Protein AF-A0A8J7G9F0-F1 (afdb_monomer_lite)

Radius of gyration: 18.41 Å; chains: 1; bounding box: 39×45×57 Å

Organism: NCBI:txid619741

Structure (mmCIF, N/CA/C/O backbone):
data_AF-A0A8J7G9F0-F1
#
_entry.id   AF-A0A8J7G9F0-F1
#
loop_
_atom_site.group_PDB
_atom_site.id
_atom_site.type_symbol
_atom_site.label_atom_id
_atom_site.label_alt_id
_atom_site.label_comp_id
_atom_site.label_asym_id
_atom_site.label_entity_id
_atom_site.label_seq_id
_atom_site.pdbx_PDB_ins_code
_atom_site.Cartn_x
_atom_site.Cartn_y
_atom_site.Cartn_z
_atom_site.occupancy
_atom_site.B_iso_or_equiv
_atom_site.auth_seq_id
_atom_site.auth_comp_id
_atom_site.auth_asym_id
_atom_site.auth_atom_id
_atom_site.pdbx_PDB_model_num
ATOM 1 N N . MET A 1 1 ? 17.778 12.737 -33.433 1.00 37.81 1 MET A N 1
ATOM 2 C CA . MET A 1 1 ? 16.767 11.685 -33.202 1.00 37.81 1 MET A CA 1
ATOM 3 C C . MET A 1 1 ? 16.906 11.262 -31.755 1.00 37.81 1 MET A C 1
ATOM 5 O O . MET A 1 1 ? 17.940 10.714 -31.403 1.00 37.81 1 MET A O 1
ATOM 9 N N . SER A 1 2 ? 15.959 11.668 -30.908 1.00 43.84 2 SER A N 1
ATOM 10 C CA . SER A 1 2 ? 15.978 11.359 -29.475 1.00 43.84 2 SER A CA 1
ATOM 11 C C . SER A 1 2 ? 15.929 9.842 -29.302 1.00 43.84 2 SER A C 1
ATOM 13 O O . SER A 1 2 ? 15.046 9.207 -29.878 1.00 43.84 2 SER A O 1
ATOM 15 N N . HIS A 1 3 ? 16.872 9.263 -28.557 1.00 48.31 3 HIS A N 1
ATOM 16 C CA . HIS A 1 3 ? 16.689 7.926 -28.004 1.00 48.31 3 HIS A CA 1
ATOM 17 C C . HIS A 1 3 ? 15.461 8.008 -27.095 1.00 48.31 3 HIS A C 1
ATOM 19 O O . HIS A 1 3 ? 15.556 8.486 -25.967 1.00 48.31 3 HIS A O 1
ATOM 25 N N . ILE A 1 4 ? 14.293 7.633 -27.616 1.00 58.03 4 ILE A N 1
ATOM 26 C CA . ILE A 1 4 ? 13.093 7.473 -26.802 1.00 58.03 4 ILE A CA 1
ATOM 27 C C . ILE A 1 4 ? 13.473 6.438 -25.743 1.00 58.03 4 ILE A C 1
ATOM 29 O O . ILE A 1 4 ? 13.812 5.306 -26.085 1.00 5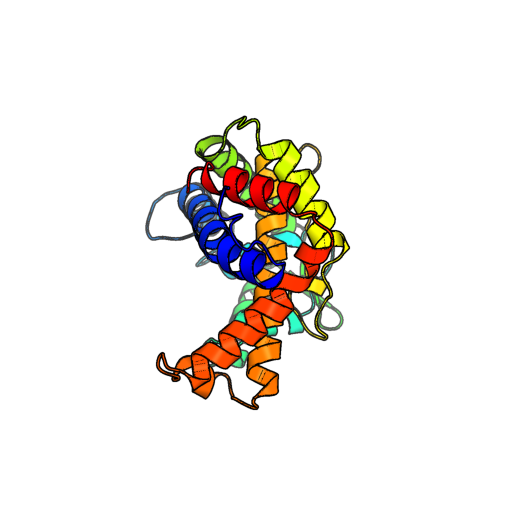8.03 4 ILE A O 1
ATOM 33 N N . LEU A 1 5 ? 13.515 6.869 -24.479 1.00 76.81 5 LEU A N 1
ATOM 34 C CA . LEU A 1 5 ? 13.638 5.983 -23.326 1.00 76.81 5 LEU A CA 1
ATOM 35 C C . LEU A 1 5 ? 12.662 4.822 -23.530 1.00 76.81 5 LEU A C 1
ATOM 37 O O . LEU A 1 5 ? 11.474 5.063 -23.746 1.00 76.81 5 LEU A O 1
ATOM 41 N N . ASP A 1 6 ? 13.156 3.583 -23.491 1.00 85.94 6 ASP A N 1
ATOM 42 C CA . ASP A 1 6 ? 12.271 2.423 -23.472 1.00 85.94 6 ASP A CA 1
ATOM 43 C C . ASP A 1 6 ? 11.393 2.514 -22.216 1.00 85.94 6 ASP A C 1
ATOM 45 O O . ASP A 1 6 ? 11.862 2.350 -21.089 1.00 85.94 6 ASP A O 1
ATOM 49 N N . LEU A 1 7 ? 10.122 2.849 -22.432 1.00 92.25 7 LEU A N 1
ATOM 50 C CA . LEU A 1 7 ? 9.064 2.897 -21.428 1.00 92.25 7 LEU A CA 1
ATOM 51 C C . LEU A 1 7 ? 8.035 1.801 -21.717 1.00 92.25 7 LEU A C 1
ATOM 53 O O . LEU A 1 7 ? 6.821 2.031 -21.675 1.00 92.25 7 LEU A O 1
ATOM 57 N N . SER A 1 8 ? 8.513 0.599 -22.045 1.00 95.94 8 SER A N 1
ATOM 58 C CA . SER A 1 8 ? 7.685 -0.605 -22.018 1.00 95.94 8 SER A CA 1
ATOM 59 C C . SER A 1 8 ? 6.989 -0.760 -20.652 1.00 95.94 8 SER A C 1
ATOM 61 O O . SER A 1 8 ? 7.493 -0.260 -19.640 1.00 95.94 8 SER A O 1
ATOM 63 N N . PRO A 1 9 ? 5.827 -1.437 -20.578 1.00 96.81 9 PRO A N 1
ATOM 64 C CA . PRO A 1 9 ? 5.087 -1.593 -19.322 1.00 96.81 9 PRO A CA 1
ATOM 65 C C . PRO A 1 9 ? 5.934 -2.186 -18.186 1.00 96.81 9 PRO A C 1
ATOM 67 O O . PRO A 1 9 ? 5.957 -1.640 -17.084 1.00 96.81 9 PRO A O 1
ATOM 70 N N . ALA A 1 10 ? 6.712 -3.233 -18.483 1.00 96.19 10 ALA A N 1
ATOM 71 C CA . ALA A 1 10 ? 7.626 -3.860 -17.529 1.00 96.19 10 ALA A CA 1
ATOM 72 C C . ALA A 1 10 ? 8.696 -2.880 -17.024 1.00 96.19 10 ALA A C 1
ATOM 74 O O . ALA A 1 10 ? 8.933 -2.762 -15.819 1.00 96.19 10 ALA A O 1
ATOM 75 N N . ARG A 1 11 ? 9.305 -2.111 -17.938 1.00 95.88 11 ARG A N 1
ATOM 76 C CA . ARG A 1 11 ? 10.311 -1.109 -17.576 1.00 95.88 11 ARG A CA 1
ATOM 77 C C . ARG A 1 11 ? 9.714 0.031 -16.755 1.00 95.88 11 ARG A C 1
ATOM 79 O O . ARG A 1 11 ? 10.346 0.486 -15.806 1.00 95.88 11 ARG A O 1
ATOM 86 N N . CYS A 1 12 ? 8.500 0.469 -17.082 1.00 95.44 12 CYS A N 1
ATOM 87 C CA . CYS A 1 12 ? 7.778 1.476 -16.311 1.00 95.44 12 CYS A CA 1
ATOM 88 C C . CYS A 1 12 ? 7.500 0.979 -14.884 1.00 95.44 12 CYS A C 1
ATOM 90 O O . CYS A 1 12 ? 7.855 1.671 -13.932 1.00 95.44 12 CYS A O 1
ATOM 92 N N . GLY A 1 13 ? 6.992 -0.249 -14.722 1.00 94.38 13 GLY A N 1
ATOM 93 C CA . GLY A 1 13 ? 6.780 -0.866 -13.409 1.00 94.38 13 GLY A CA 1
ATOM 94 C C . GLY A 1 13 ? 8.054 -0.925 -12.558 1.00 94.38 13 GLY A C 1
ATOM 95 O O . GLY A 1 13 ? 8.027 -0.556 -11.382 1.00 94.38 13 GLY A O 1
ATOM 96 N N . ALA A 1 14 ? 9.188 -1.294 -13.164 1.00 95.44 14 ALA A N 1
ATOM 97 C CA . ALA A 1 14 ? 10.490 -1.316 -12.494 1.00 95.44 14 ALA A CA 1
ATOM 98 C C . ALA A 1 14 ? 10.969 0.080 -12.046 1.00 95.44 14 ALA A C 1
ATOM 100 O O . ALA A 1 14 ? 11.560 0.222 -10.977 1.00 95.44 14 ALA A O 1
ATOM 101 N N . LEU A 1 15 ? 10.718 1.122 -12.848 1.00 96.31 15 LEU A N 1
ATOM 102 C CA . LEU A 1 15 ? 11.122 2.501 -12.542 1.00 96.31 15 LEU A CA 1
ATOM 103 C C . LEU A 1 15 ? 10.213 3.176 -11.505 1.00 96.31 15 LEU A C 1
ATOM 105 O O . LEU A 1 15 ? 10.687 3.981 -10.703 1.00 96.31 15 LEU A O 1
ATOM 109 N N . VAL A 1 16 ? 8.917 2.861 -11.514 1.00 96.19 16 VAL A N 1
ATOM 110 C CA . VAL A 1 16 ? 7.927 3.445 -10.598 1.00 96.19 16 VAL A CA 1
ATOM 111 C C . VAL A 1 16 ? 8.140 2.965 -9.164 1.00 96.19 16 VAL A C 1
ATOM 113 O O . VAL A 1 16 ? 8.037 3.767 -8.235 1.00 96.19 16 VAL A O 1
ATOM 116 N N . ASP A 1 17 ? 8.482 1.693 -8.962 1.00 95.12 17 ASP A N 1
ATOM 117 C CA . ASP A 1 17 ? 8.598 1.090 -7.631 1.00 95.12 17 ASP A CA 1
ATOM 118 C C . ASP A 1 17 ? 9.510 1.844 -6.638 1.00 95.12 17 ASP A C 1
ATOM 120 O O . ASP A 1 17 ? 9.026 2.234 -5.569 1.00 95.12 17 ASP A O 1
ATOM 124 N N . PRO A 1 18 ? 10.793 2.139 -6.936 1.00 96.62 18 PRO A N 1
ATOM 125 C CA . PRO A 1 18 ? 11.643 2.880 -6.003 1.00 96.62 18 PRO A CA 1
ATOM 126 C C . PRO A 1 18 ? 11.097 4.286 -5.701 1.00 96.62 18 PRO A C 1
ATOM 128 O O . PRO A 1 18 ? 11.224 4.768 -4.572 1.00 96.62 18 PRO A O 1
ATOM 131 N N . ILE A 1 19 ? 10.433 4.929 -6.669 1.00 97.81 19 ILE A N 1
ATOM 132 C CA . ILE A 1 19 ? 9.829 6.254 -6.483 1.00 97.81 19 ILE A CA 1
ATOM 133 C C . ILE A 1 19 ? 8.622 6.158 -5.545 1.00 97.81 19 ILE A C 1
ATOM 135 O O . ILE A 1 19 ? 8.534 6.928 -4.587 1.00 97.81 19 ILE A O 1
ATOM 139 N N . MET A 1 20 ? 7.729 5.185 -5.752 1.00 96.81 20 MET A N 1
ATOM 140 C CA . MET A 1 20 ? 6.607 4.941 -4.840 1.00 96.81 20 MET A CA 1
ATOM 141 C C . MET A 1 20 ? 7.088 4.573 -3.435 1.00 96.81 20 MET A C 1
ATOM 143 O O . MET A 1 20 ? 6.502 5.016 -2.447 1.00 96.81 20 MET A O 1
ATOM 147 N N . ASN A 1 21 ? 8.153 3.771 -3.327 1.00 96.12 21 ASN A N 1
ATOM 148 C CA . ASN A 1 21 ? 8.756 3.390 -2.052 1.00 96.12 21 ASN A CA 1
ATOM 149 C C . ASN A 1 21 ? 9.268 4.593 -1.272 1.00 96.12 21 ASN A C 1
ATOM 151 O O . ASN A 1 21 ? 8.940 4.730 -0.089 1.00 96.12 21 ASN A O 1
ATOM 155 N N . ARG A 1 22 ? 9.992 5.493 -1.938 1.00 97.69 22 ARG A N 1
ATOM 156 C CA . ARG A 1 22 ? 10.425 6.764 -1.357 1.00 97.69 22 ARG A CA 1
ATOM 157 C C . ARG A 1 22 ? 9.231 7.592 -0.877 1.00 97.69 22 ARG A C 1
ATOM 159 O O . ARG A 1 22 ? 9.164 7.917 0.304 1.00 97.69 22 ARG A O 1
ATOM 166 N N . LEU A 1 23 ? 8.267 7.868 -1.758 1.00 98.25 23 LEU A N 1
ATOM 167 C CA . LEU A 1 23 ? 7.112 8.724 -1.454 1.00 98.25 23 LEU A CA 1
ATOM 168 C C . LEU A 1 23 ? 6.268 8.186 -0.295 1.00 98.25 23 LEU A C 1
ATOM 170 O O . LEU A 1 23 ? 5.946 8.918 0.638 1.00 98.25 23 LEU A O 1
ATOM 174 N N . HIS A 1 24 ? 5.944 6.893 -0.320 1.00 96.25 24 HIS A N 1
ATOM 175 C CA . HIS A 1 24 ? 5.151 6.261 0.729 1.00 96.25 24 HIS A CA 1
ATOM 176 C C . HIS A 1 24 ? 5.887 6.289 2.077 1.00 96.25 24 HIS A C 1
ATOM 178 O O . HIS A 1 24 ? 5.300 6.645 3.098 1.00 96.25 24 HIS A O 1
ATOM 184 N N . THR A 1 25 ? 7.187 5.976 2.083 1.00 95.62 25 THR A N 1
ATOM 185 C CA . THR A 1 25 ? 8.024 6.029 3.294 1.00 95.62 25 THR A CA 1
ATOM 186 C C . THR A 1 25 ? 8.094 7.441 3.870 1.00 95.62 25 THR A C 1
ATOM 188 O O . THR A 1 25 ? 8.025 7.611 5.086 1.00 95.62 25 THR A O 1
ATOM 191 N N . ALA A 1 26 ? 8.205 8.456 3.016 1.00 96.12 26 ALA A N 1
ATOM 192 C CA . ALA A 1 26 ? 8.258 9.845 3.443 1.00 96.12 26 ALA A CA 1
ATOM 193 C C . ALA A 1 26 ? 6.982 10.299 4.141 1.00 96.12 26 ALA A C 1
ATOM 195 O O . ALA A 1 26 ? 7.064 10.888 5.212 1.00 96.12 26 ALA A O 1
ATOM 196 N N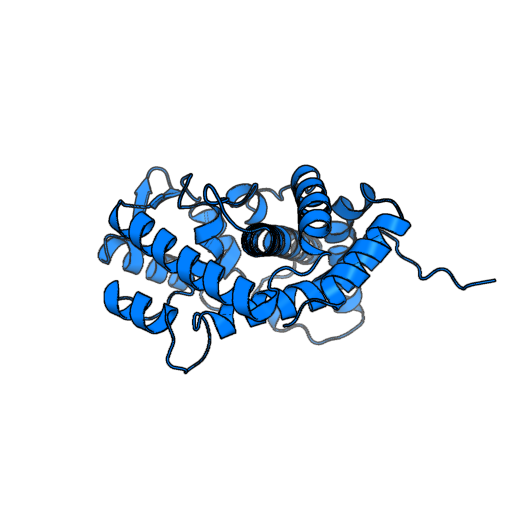 . VAL A 1 27 ? 5.815 9.969 3.580 1.00 96.56 27 VAL A N 1
ATOM 197 C CA . VAL A 1 27 ? 4.520 10.292 4.193 1.00 96.56 27 VAL A CA 1
ATOM 198 C C . VAL A 1 27 ? 4.369 9.595 5.546 1.00 96.56 27 VAL A C 1
ATOM 200 O O . VAL A 1 27 ? 3.951 10.227 6.513 1.00 96.56 27 VAL A O 1
ATOM 203 N N . HIS A 1 28 ? 4.761 8.320 5.659 1.00 94.62 28 HIS A N 1
ATOM 204 C CA . HIS A 1 28 ? 4.749 7.616 6.949 1.00 94.62 28 HIS A CA 1
ATOM 205 C C . HIS A 1 28 ? 5.682 8.250 7.977 1.00 94.62 28 HIS A C 1
ATOM 207 O O . HIS A 1 28 ? 5.315 8.362 9.146 1.00 94.62 28 HIS A O 1
ATOM 213 N N . ARG A 1 29 ? 6.876 8.673 7.556 1.00 93.06 29 ARG A N 1
ATOM 214 C CA . ARG A 1 29 ? 7.839 9.343 8.436 1.00 93.06 29 ARG A CA 1
ATOM 215 C C . ARG A 1 29 ? 7.326 10.709 8.884 1.00 93.06 29 ARG A C 1
ATOM 217 O O . ARG A 1 29 ? 7.388 11.003 10.071 1.00 93.06 29 ARG A O 1
ATOM 224 N N . GLU A 1 30 ? 6.792 11.503 7.961 1.00 93.81 30 GLU A N 1
ATOM 225 C CA . GLU A 1 30 ? 6.226 12.828 8.235 1.00 93.81 30 GLU A CA 1
ATOM 226 C C . GLU A 1 30 ? 5.024 12.743 9.186 1.00 93.81 30 GLU A C 1
ATOM 228 O O . GLU A 1 30 ? 4.917 13.517 10.131 1.00 93.81 30 GLU A O 1
ATOM 233 N N . ALA A 1 31 ? 4.160 11.738 9.018 1.00 92.62 31 ALA A N 1
ATOM 234 C CA . ALA A 1 31 ? 3.061 11.481 9.949 1.00 92.62 31 ALA A CA 1
ATOM 235 C C . ALA A 1 31 ? 3.536 11.004 11.342 1.00 92.62 31 ALA A C 1
ATOM 237 O O . ALA A 1 31 ? 2.743 10.951 12.286 1.00 92.62 31 ALA A O 1
ATOM 238 N N . GLY A 1 32 ? 4.813 10.626 11.485 1.00 89.06 32 GLY A N 1
ATOM 239 C CA . GLY A 1 32 ? 5.372 10.000 12.685 1.00 89.06 32 GLY A CA 1
ATOM 240 C C . GLY A 1 32 ? 4.944 8.541 12.874 1.00 89.06 32 GLY A C 1
ATOM 241 O O . GLY A 1 32 ? 5.027 8.023 13.984 1.00 89.06 32 GLY A O 1
ATOM 242 N N . ALA A 1 33 ? 4.438 7.889 11.822 1.00 85.19 33 ALA A N 1
ATOM 243 C CA . ALA A 1 33 ? 3.941 6.512 11.866 1.00 85.19 33 ALA A CA 1
ATOM 244 C C . ALA A 1 33 ? 5.073 5.469 11.840 1.00 85.19 33 ALA A C 1
ATOM 246 O O . ALA A 1 33 ? 4.870 4.326 12.244 1.00 85.19 33 ALA A O 1
ATOM 247 N N . ILE A 1 34 ? 6.268 5.867 11.388 1.00 82.44 34 ILE A N 1
ATOM 248 C CA . ILE A 1 34 ? 7.498 5.065 11.430 1.00 82.44 34 ILE A CA 1
ATOM 249 C C . ILE A 1 34 ? 8.670 5.899 11.973 1.00 82.44 34 ILE A C 1
ATOM 251 O O . ILE A 1 34 ? 8.756 7.100 11.717 1.00 82.44 34 ILE A O 1
ATOM 255 N N . GLY A 1 35 ? 9.602 5.250 12.680 1.00 73.62 35 GLY A N 1
ATOM 256 C CA . GLY A 1 35 ? 10.777 5.883 13.298 1.00 73.62 35 GLY A CA 1
ATOM 257 C C . GLY A 1 35 ? 10.666 6.061 14.820 1.00 73.62 35 GLY A C 1
ATOM 258 O O . GLY A 1 35 ? 9.699 5.634 15.441 1.00 73.62 35 GLY A O 1
ATOM 259 N N . THR A 1 36 ? 11.688 6.668 15.435 1.00 62.22 36 THR A N 1
ATOM 260 C CA . THR A 1 36 ? 11.830 6.809 16.904 1.00 62.22 36 THR A CA 1
ATOM 261 C C . THR A 1 36 ? 11.420 8.187 17.437 1.00 62.22 36 THR A C 1
ATOM 263 O O . THR A 1 36 ? 11.749 8.533 18.570 1.00 62.22 36 THR A O 1
ATOM 266 N N . GLY A 1 37 ? 10.785 9.012 16.605 1.00 60.22 37 GLY A N 1
ATOM 267 C CA . GLY A 1 37 ? 10.485 10.407 16.922 1.00 60.22 37 GLY A CA 1
ATOM 268 C C . GLY A 1 37 ? 9.251 10.606 17.803 1.00 60.22 37 GLY A C 1
ATOM 269 O O . GLY A 1 37 ? 8.556 9.665 18.181 1.00 60.22 37 GLY A O 1
ATOM 270 N N . SER A 1 38 ? 8.967 11.871 18.097 1.00 63.47 38 SER A N 1
ATOM 271 C CA . SER A 1 38 ? 7.668 12.366 18.552 1.00 63.47 38 SER A CA 1
ATOM 272 C C . SER A 1 38 ? 6.847 12.817 17.335 1.00 63.47 38 SER A C 1
ATOM 274 O O . SER A 1 38 ? 7.398 13.353 16.378 1.00 63.47 38 SER A O 1
ATOM 276 N N . GLY A 1 39 ? 5.532 12.591 17.342 1.00 71.25 39 GLY A N 1
ATOM 277 C CA . GLY A 1 39 ? 4.659 13.001 16.239 1.00 71.25 39 GLY A CA 1
ATOM 278 C C . GLY A 1 39 ? 3.190 12.625 16.456 1.00 71.25 39 GLY A C 1
ATOM 279 O O . GLY A 1 39 ? 2.888 11.889 17.402 1.00 71.25 39 GLY A O 1
ATOM 280 N N . PRO A 1 40 ? 2.272 13.104 15.595 1.00 79.06 40 PRO A N 1
ATOM 281 C CA . PRO A 1 40 ? 0.834 12.859 15.722 1.00 79.06 40 PRO A CA 1
ATOM 282 C C . PRO A 1 40 ? 0.475 11.370 15.815 1.00 79.06 40 PRO A C 1
ATOM 284 O O . PRO A 1 40 ? -0.296 10.976 16.686 1.00 79.06 40 PRO A O 1
ATOM 287 N N . ALA A 1 41 ? 1.113 10.515 15.013 1.00 82.44 41 ALA A N 1
ATOM 288 C CA . ALA A 1 41 ? 0.873 9.074 15.059 1.00 82.44 41 ALA A CA 1
ATOM 289 C C . ALA A 1 41 ? 1.420 8.394 16.340 1.00 82.44 41 ALA A C 1
ATOM 291 O O . ALA A 1 41 ? 0.881 7.386 16.796 1.00 82.44 41 ALA A O 1
ATOM 292 N N . VAL A 1 42 ? 2.440 8.964 16.994 1.00 82.94 42 VAL A N 1
ATOM 293 C CA . VAL A 1 42 ? 2.920 8.480 18.303 1.00 82.94 42 VAL A CA 1
ATOM 294 C C . VAL A 1 42 ? 1.945 8.851 19.421 1.00 82.94 42 VAL A C 1
ATOM 296 O O . VAL A 1 42 ? 1.690 8.044 20.314 1.00 82.94 42 VAL A O 1
ATOM 299 N N . ALA A 1 43 ? 1.361 10.050 19.369 1.00 86.06 43 ALA A N 1
ATOM 300 C CA . ALA A 1 43 ? 0.277 10.414 20.278 1.00 86.06 43 ALA A CA 1
ATOM 301 C C . ALA A 1 43 ? -0.943 9.503 20.062 1.00 86.06 43 ALA A C 1
ATOM 303 O O . ALA A 1 43 ? -1.527 9.020 21.032 1.00 86.06 43 ALA A O 1
ATOM 304 N N . LEU A 1 44 ? -1.251 9.191 18.800 1.00 89.88 44 LEU A N 1
ATOM 305 C CA . LEU A 1 44 ? -2.343 8.302 18.422 1.00 89.88 44 LEU A CA 1
ATOM 306 C C . LEU A 1 44 ? -2.176 6.889 18.994 1.00 89.88 44 LEU A C 1
ATOM 308 O O . LEU A 1 44 ? -3.081 6.395 19.664 1.00 89.88 44 LEU A O 1
ATOM 312 N N . ARG A 1 45 ? -1.017 6.237 18.803 1.00 88.38 45 ARG A N 1
ATOM 313 C CA . ARG A 1 45 ? -0.810 4.884 19.359 1.00 88.38 45 ARG A CA 1
ATOM 314 C C . ARG A 1 45 ? -0.965 4.868 20.882 1.00 88.38 45 ARG A C 1
ATOM 316 O O . ARG A 1 45 ? -1.572 3.949 21.419 1.00 88.38 45 ARG A O 1
ATOM 323 N N . ASN A 1 46 ? -0.496 5.913 21.571 1.00 88.81 46 ASN A N 1
ATOM 324 C CA . ASN A 1 46 ? -0.625 6.027 23.023 1.00 88.81 46 ASN A CA 1
ATOM 325 C C . ASN A 1 46 ? -2.092 6.205 23.435 1.00 88.81 46 ASN A C 1
ATOM 327 O O . ASN A 1 46 ? -2.541 5.558 24.378 1.00 88.81 46 ASN A O 1
ATOM 331 N N . HIS A 1 47 ? -2.848 7.036 22.709 1.00 90.25 47 HIS A N 1
ATOM 332 C CA . HIS A 1 47 ? -4.279 7.239 22.939 1.00 90.25 47 HIS A CA 1
ATOM 333 C C . HIS A 1 47 ? -5.077 5.932 22.798 1.00 90.25 47 HIS A C 1
ATOM 335 O O . HIS A 1 47 ? -5.971 5.649 23.600 1.00 90.25 47 HIS A O 1
ATOM 341 N N . PHE A 1 48 ? -4.709 5.092 21.826 1.00 90.81 48 PHE A N 1
ATOM 342 C CA . PHE A 1 48 ? -5.372 3.811 21.588 1.00 90.81 48 PHE A CA 1
ATOM 343 C C . PHE A 1 48 ? -4.784 2.624 22.368 1.00 90.81 48 PHE A C 1
ATOM 345 O O . PHE A 1 48 ? -5.404 1.560 22.368 1.00 90.81 48 PHE A O 1
ATOM 352 N N . GLY A 1 49 ? -3.679 2.813 23.099 1.00 88.88 49 GLY A N 1
ATOM 353 C CA . GLY A 1 49 ? -3.034 1.778 23.916 1.00 88.88 49 GLY A CA 1
ATOM 354 C C . GLY A 1 49 ? -2.244 0.747 23.104 1.00 88.88 49 GLY A C 1
ATOM 355 O O . GLY A 1 49 ? -2.211 -0.426 23.471 1.00 88.88 49 GLY A O 1
ATOM 356 N N . LEU A 1 50 ? -1.641 1.167 21.990 1.00 87.62 50 LEU A N 1
ATOM 357 C CA . LEU A 1 50 ? -0.937 0.304 21.040 1.00 87.62 50 LEU A CA 1
ATOM 358 C C . LEU A 1 50 ? 0.588 0.478 21.113 1.00 87.62 50 LEU A C 1
ATOM 360 O O . LEU A 1 50 ? 1.062 1.608 21.264 1.00 87.62 50 LEU A O 1
ATOM 364 N N . PRO A 1 51 ? 1.375 -0.608 20.964 1.00 84.19 51 PRO A N 1
ATOM 365 C CA . PRO A 1 51 ? 2.837 -0.519 20.929 1.00 84.19 51 PRO A CA 1
ATOM 366 C C . PRO A 1 51 ? 3.335 0.198 19.664 1.00 84.19 51 PRO A C 1
ATOM 368 O O . PRO A 1 51 ? 4.288 0.982 19.712 1.00 84.19 51 PRO A O 1
ATOM 371 N N . ASP A 1 52 ? 2.654 -0.012 18.541 1.00 87.25 52 ASP A N 1
ATOM 372 C CA . ASP A 1 52 ? 2.900 0.626 17.255 1.00 87.25 52 ASP A CA 1
ATOM 373 C C . ASP A 1 52 ? 1.622 0.632 16.396 1.00 87.25 52 ASP A C 1
ATOM 375 O O . ASP A 1 52 ? 0.571 0.139 16.805 1.00 87.25 52 ASP A O 1
ATOM 379 N N . LEU A 1 53 ? 1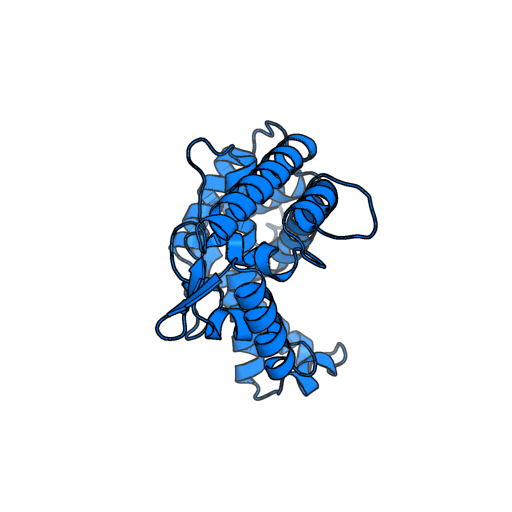.708 1.257 15.219 1.00 89.12 53 LEU A N 1
ATOM 380 C CA . LEU A 1 53 ? 0.617 1.346 14.241 1.00 89.12 53 LEU A CA 1
ATOM 381 C C . LEU A 1 53 ? 0.879 0.501 12.988 1.00 89.12 53 LEU A C 1
ATOM 383 O O . LEU A 1 53 ? 0.103 0.584 12.037 1.00 89.12 53 LEU A O 1
ATOM 387 N N . GLY A 1 54 ? 1.957 -0.291 12.978 1.00 89.12 54 GLY A N 1
ATOM 388 C CA . GLY A 1 54 ? 2.432 -1.095 11.853 1.00 89.12 54 GLY A CA 1
ATOM 389 C C . GLY A 1 54 ? 1.320 -1.939 11.244 1.00 89.12 54 GLY A C 1
ATOM 390 O O . GLY A 1 54 ? 1.093 -1.890 10.034 1.00 89.12 54 GLY A O 1
ATOM 391 N N . PHE A 1 55 ? 0.551 -2.604 12.107 1.00 90.00 55 PHE A N 1
ATOM 392 C CA . PHE A 1 55 ? -0.599 -3.423 11.728 1.00 90.00 55 PHE A CA 1
ATOM 393 C C . PHE A 1 55 ? -1.648 -2.662 10.895 1.00 90.00 55 PHE A C 1
ATOM 395 O O . PHE A 1 55 ? -2.265 -3.223 9.994 1.00 90.00 55 PHE A O 1
ATOM 402 N N . TYR A 1 56 ? -1.831 -1.362 11.137 1.00 94.50 56 TYR A N 1
ATOM 403 C CA . TYR A 1 56 ? -2.876 -0.557 10.499 1.00 94.50 56 TYR A CA 1
ATOM 404 C C . TYR A 1 56 ? -2.395 0.279 9.308 1.00 94.50 56 TYR A C 1
ATOM 406 O O . TYR A 1 56 ? -3.235 0.792 8.565 1.00 94.50 56 TYR A O 1
ATOM 414 N N . LEU A 1 57 ? -1.080 0.392 9.070 1.00 93.00 57 LEU A N 1
ATOM 415 C CA . LEU A 1 57 ? -0.525 1.235 7.996 1.00 93.00 57 LEU A CA 1
ATOM 416 C C . LEU A 1 57 ? -1.079 0.871 6.614 1.00 93.00 57 LEU A C 1
ATOM 418 O O . LEU A 1 57 ? -1.324 1.757 5.791 1.00 93.00 57 LEU A O 1
ATOM 422 N N . THR A 1 58 ? -1.288 -0.426 6.383 1.00 95.31 58 THR A N 1
ATOM 423 C CA . THR A 1 58 ? -1.833 -0.970 5.135 1.00 95.31 58 THR A CA 1
ATOM 424 C C . THR A 1 58 ? -3.322 -1.299 5.262 1.00 95.31 58 THR A C 1
ATOM 426 O O . THR A 1 58 ? -4.092 -0.990 4.356 1.00 95.31 58 THR A O 1
ATOM 429 N N . LEU A 1 59 ? -3.772 -1.835 6.403 1.00 96.44 59 LEU A N 1
ATOM 430 C CA . LEU A 1 59 ? -5.174 -2.236 6.591 1.00 96.44 59 LEU A CA 1
ATOM 431 C C . LEU A 1 59 ? -6.165 -1.065 6.586 1.00 96.44 59 LEU A C 1
ATOM 433 O O . LEU A 1 59 ? -7.332 -1.249 6.233 1.00 96.44 59 LEU A O 1
ATOM 437 N N . ARG A 1 60 ? -5.701 0.157 6.884 1.00 96.75 60 ARG A N 1
ATOM 438 C CA . ARG A 1 60 ? -6.493 1.391 6.738 1.00 96.75 60 ARG A CA 1
ATOM 439 C C . ARG A 1 60 ? -7.070 1.593 5.331 1.00 96.75 60 ARG A C 1
ATOM 441 O O . ARG A 1 60 ? -8.012 2.360 5.175 1.00 96.75 60 ARG A O 1
ATOM 448 N N . LEU A 1 61 ? -6.511 0.931 4.316 1.00 97.50 61 LEU A N 1
ATOM 449 C CA . LEU A 1 61 ? -6.992 1.006 2.938 1.00 97.50 61 LEU A CA 1
ATOM 450 C C . LEU A 1 61 ? -8.309 0.245 2.722 1.00 97.50 61 LEU A C 1
ATOM 452 O O . LEU A 1 61 ? -8.942 0.447 1.697 1.00 97.50 61 LEU A O 1
ATOM 456 N N . ALA A 1 62 ? -8.754 -0.610 3.647 1.00 97.56 62 ALA A N 1
ATOM 457 C CA . ALA A 1 62 ? -9.998 -1.369 3.475 1.00 97.56 62 ALA A CA 1
ATOM 458 C C . ALA A 1 62 ? -10.862 -1.445 4.734 1.00 97.56 62 ALA A C 1
ATOM 460 O O . ALA A 1 62 ? -12.074 -1.261 4.627 1.00 97.56 62 ALA A O 1
ATOM 461 N N . LEU A 1 63 ? -10.256 -1.623 5.915 1.00 97.19 63 LEU A N 1
ATOM 462 C CA . LEU A 1 63 ? -10.978 -1.781 7.185 1.00 97.19 63 LEU A CA 1
ATOM 463 C C . LEU A 1 63 ? -12.052 -0.714 7.481 1.00 97.19 63 LEU A C 1
ATOM 465 O O . LEU A 1 63 ? -13.059 -1.071 8.099 1.00 97.19 63 LEU A O 1
ATOM 469 N N . PRO A 1 64 ? -11.918 0.565 7.058 1.00 97.06 64 PRO A N 1
ATOM 470 C CA . PRO A 1 64 ? -12.982 1.545 7.266 1.00 97.06 64 PRO A CA 1
ATOM 471 C C . PRO A 1 64 ? -14.307 1.173 6.586 1.00 97.06 64 PRO A C 1
ATOM 473 O O . PRO A 1 64 ? -15.371 1.453 7.140 1.00 97.06 64 PRO A O 1
ATOM 476 N N . ILE A 1 65 ? -14.246 0.521 5.419 1.00 96.38 65 ILE A N 1
ATOM 477 C CA . ILE A 1 65 ? -15.398 0.287 4.534 1.00 96.38 65 ILE A CA 1
ATOM 478 C C . ILE A 1 65 ? -15.767 -1.186 4.355 1.00 96.38 65 ILE A C 1
ATOM 480 O O . ILE A 1 65 ? -16.885 -1.471 3.933 1.00 96.38 65 ILE A O 1
ATOM 484 N N . ARG A 1 66 ? -14.870 -2.126 4.669 1.00 97.06 66 ARG A N 1
ATOM 485 C CA . ARG A 1 66 ? -15.128 -3.565 4.524 1.00 97.06 66 ARG A CA 1
ATOM 486 C C . ARG A 1 66 ? -14.252 -4.417 5.445 1.00 97.06 66 ARG A C 1
ATOM 488 O O . ARG A 1 66 ? -13.174 -3.965 5.837 1.00 97.06 66 ARG A O 1
ATOM 495 N N . PRO A 1 67 ? -14.688 -5.646 5.765 1.00 97.69 67 PRO A N 1
ATOM 496 C CA . PRO A 1 67 ? -13.828 -6.641 6.391 1.00 97.69 67 PRO A CA 1
ATOM 497 C C . PRO A 1 67 ? -12.597 -6.963 5.533 1.00 97.69 67 PRO A C 1
ATOM 499 O O . PRO A 1 67 ? -12.639 -6.839 4.307 1.00 97.69 67 PRO A O 1
ATOM 502 N N . VAL A 1 68 ? -11.505 -7.376 6.179 1.00 97.19 68 VAL A N 1
ATOM 503 C CA . VAL A 1 68 ? -10.267 -7.803 5.507 1.00 97.19 68 VAL A CA 1
ATOM 504 C C . VAL A 1 68 ? -9.953 -9.251 5.881 1.00 97.19 68 VAL A C 1
ATOM 506 O O . VAL A 1 68 ? -9.783 -9.514 7.069 1.00 97.19 68 VAL A O 1
ATOM 509 N N . PRO A 1 69 ? -9.797 -10.177 4.922 1.00 95.75 69 PRO A N 1
ATOM 510 C CA . PRO A 1 69 ? -9.463 -11.564 5.229 1.00 95.75 69 PRO A CA 1
ATOM 511 C C . PRO A 1 69 ? -8.171 -11.706 6.031 1.00 95.75 69 PRO A C 1
ATOM 513 O O . PRO A 1 69 ? -7.158 -11.080 5.709 1.00 95.75 69 PRO A O 1
ATOM 516 N N . VAL A 1 70 ? -8.161 -12.593 7.031 1.00 95.25 70 VAL A N 1
ATOM 517 C CA . VAL A 1 70 ? -6.939 -12.929 7.789 1.00 95.25 70 VAL A CA 1
ATOM 518 C C . VAL A 1 70 ? -5.833 -13.431 6.852 1.00 95.25 70 VAL A C 1
ATOM 520 O O . VAL A 1 70 ? -4.657 -13.138 7.062 1.00 95.25 70 VAL A O 1
ATOM 523 N N . THR A 1 71 ? -6.196 -14.110 5.762 1.00 93.62 71 THR A N 1
ATOM 524 C CA . THR A 1 71 ? -5.259 -14.559 4.720 1.00 93.62 71 THR A CA 1
ATOM 525 C C . THR A 1 71 ? -4.550 -13.402 4.012 1.00 93.62 71 THR A C 1
ATOM 527 O O . THR A 1 71 ? -3.373 -13.530 3.682 1.00 93.62 71 THR A O 1
ATOM 530 N N . ALA A 1 72 ? -5.198 -12.244 3.848 1.00 93.88 72 ALA A N 1
ATOM 531 C CA . ALA A 1 72 ? -4.556 -11.050 3.298 1.00 93.88 72 ALA A CA 1
ATOM 532 C C . ALA A 1 72 ? -3.518 -10.463 4.273 1.00 93.88 72 ALA A C 1
ATOM 534 O O . ALA A 1 72 ? -2.486 -9.940 3.855 1.00 93.88 72 ALA A O 1
ATOM 535 N N . VAL A 1 73 ? -3.747 -10.592 5.582 1.00 93.62 73 VAL A N 1
ATOM 536 C CA . VAL A 1 73 ? -2.765 -10.203 6.605 1.00 93.62 73 VAL A CA 1
ATOM 537 C C . VAL A 1 73 ? -1.597 -11.183 6.630 1.00 93.62 73 VAL A C 1
ATOM 539 O O . VAL A 1 73 ? -0.448 -10.754 6.638 1.00 93.62 73 VAL A O 1
ATOM 542 N N . ALA A 1 74 ? -1.863 -12.490 6.556 1.00 93.62 74 ALA A N 1
ATOM 543 C CA . ALA A 1 74 ? -0.818 -13.507 6.421 1.00 93.62 74 ALA A CA 1
ATOM 544 C C . ALA A 1 74 ? 0.083 -13.215 5.209 1.00 93.62 74 ALA A C 1
ATOM 546 O O . ALA A 1 74 ? 1.310 -13.227 5.304 1.00 93.62 74 ALA A O 1
ATOM 547 N N . ALA A 1 75 ? -0.534 -12.846 4.085 1.00 92.88 75 ALA A N 1
ATOM 548 C CA . ALA A 1 75 ? 0.153 -12.430 2.877 1.00 92.88 75 ALA A CA 1
ATOM 549 C C . ALA A 1 75 ? 1.038 -11.183 3.099 1.00 92.88 75 ALA A C 1
ATOM 551 O O . ALA A 1 75 ? 2.169 -11.160 2.623 1.00 92.88 75 ALA A O 1
ATOM 552 N N . LEU A 1 76 ? 0.620 -10.182 3.882 1.00 92.00 76 LEU A N 1
ATOM 553 C CA . LEU A 1 76 ? 1.488 -9.046 4.248 1.00 92.00 76 LEU A CA 1
ATOM 554 C C . LEU A 1 76 ? 2.723 -9.464 5.063 1.00 92.00 76 LEU A C 1
ATOM 556 O O . LEU A 1 76 ? 3.786 -8.856 4.925 1.00 92.00 76 LEU A O 1
ATOM 560 N N . LEU A 1 77 ? 2.595 -10.500 5.892 1.00 91.31 77 LEU A N 1
ATOM 561 C CA . LEU A 1 77 ? 3.633 -10.954 6.821 1.00 91.31 77 LEU A CA 1
ATOM 562 C C . LEU A 1 77 ? 4.538 -12.062 6.247 1.00 91.31 77 LEU A C 1
ATOM 564 O O . LEU A 1 77 ? 5.489 -12.474 6.906 1.00 91.31 77 LEU A O 1
ATOM 568 N N . ARG A 1 78 ? 4.285 -12.518 5.014 1.00 90.00 78 ARG A N 1
ATOM 569 C CA . ARG A 1 78 ? 4.855 -13.735 4.395 1.00 90.00 78 ARG A CA 1
ATOM 570 C C . ARG A 1 78 ? 6.383 -13.878 4.395 1.00 90.00 78 ARG A C 1
ATOM 572 O O . ARG A 1 78 ? 6.880 -14.989 4.257 1.00 90.00 78 ARG A O 1
ATOM 579 N N . TYR A 1 79 ? 7.130 -12.779 4.504 1.00 86.12 79 TYR A N 1
ATOM 580 C CA . TYR A 1 79 ? 8.602 -12.793 4.481 1.00 86.12 79 TYR A CA 1
ATOM 581 C C . TYR A 1 79 ? 9.244 -12.609 5.858 1.00 86.12 79 TYR A C 1
ATOM 583 O O . TYR A 1 79 ? 10.470 -12.600 5.965 1.00 86.12 79 TYR A O 1
ATOM 591 N N . PHE A 1 80 ? 8.445 -12.463 6.914 1.00 86.44 80 PHE A N 1
ATOM 592 C CA . PHE A 1 80 ? 8.971 -12.409 8.268 1.00 86.44 80 PHE A CA 1
ATOM 593 C C . PHE A 1 80 ? 9.235 -13.821 8.805 1.00 86.44 80 PHE A C 1
ATOM 595 O O . PHE A 1 80 ? 8.437 -14.733 8.558 1.00 86.44 80 PHE A O 1
ATOM 602 N N . PRO A 1 81 ? 10.317 -14.012 9.582 1.00 82.94 81 PRO A N 1
ATOM 603 C CA . PRO A 1 81 ? 10.477 -15.211 10.393 1.00 82.94 81 PRO A CA 1
ATOM 604 C C . PRO A 1 81 ? 9.248 -15.417 11.287 1.00 82.94 81 PRO A C 1
ATOM 606 O O . PRO A 1 81 ? 8.702 -14.449 11.819 1.00 82.94 81 PRO A O 1
ATOM 609 N N . ASP A 1 82 ? 8.811 -16.667 11.440 1.00 86.25 82 ASP A N 1
ATOM 610 C CA . ASP A 1 82 ? 7.659 -17.046 12.269 1.00 86.25 82 ASP A CA 1
ATOM 611 C C . ASP A 1 82 ? 6.356 -16.296 11.922 1.00 86.25 82 ASP A C 1
ATOM 613 O O . ASP A 1 82 ? 5.573 -15.948 12.811 1.00 86.25 82 ASP A O 1
ATOM 617 N N . CYS A 1 83 ? 6.118 -16.031 10.629 1.00 88.50 83 CYS A N 1
ATOM 618 C CA . CYS A 1 83 ? 4.978 -15.237 10.157 1.00 88.50 83 CYS A CA 1
ATOM 619 C C . CYS A 1 83 ? 3.615 -15.706 10.698 1.00 88.50 83 CYS A C 1
ATOM 621 O O . CYS A 1 83 ? 2.815 -14.854 11.077 1.00 88.50 83 CYS A O 1
ATOM 623 N N . ASP A 1 84 ? 3.378 -17.013 10.842 1.00 89.81 84 ASP A N 1
ATOM 624 C CA . ASP A 1 84 ? 2.141 -17.550 11.429 1.00 89.81 84 ASP A CA 1
ATOM 625 C C . ASP A 1 84 ? 1.989 -17.160 12.908 1.00 89.81 84 ASP A C 1
ATOM 627 O O . ASP A 1 84 ? 0.952 -16.649 13.335 1.00 89.81 84 ASP A O 1
ATOM 631 N N . ALA A 1 85 ? 3.044 -17.333 13.710 1.00 91.75 85 ALA A N 1
ATOM 632 C CA . ALA A 1 85 ? 3.027 -16.950 15.121 1.00 91.75 85 ALA A CA 1
ATOM 633 C C . ALA A 1 85 ? 2.922 -15.426 15.292 1.00 91.75 85 ALA A C 1
ATOM 635 O O . ALA A 1 85 ? 2.297 -14.939 16.238 1.00 91.75 85 ALA A O 1
ATOM 636 N N . MET A 1 86 ? 3.526 -14.657 14.384 1.00 91.06 86 MET A N 1
ATOM 637 C CA . MET A 1 86 ? 3.382 -13.207 14.350 1.00 91.06 86 MET A CA 1
ATOM 638 C C . MET A 1 86 ? 1.951 -12.797 13.993 1.00 91.06 86 MET A C 1
ATOM 640 O O . MET A 1 86 ? 1.381 -11.983 14.709 1.00 91.06 86 MET A O 1
ATOM 644 N N . LEU A 1 87 ? 1.343 -13.409 12.974 1.00 93.75 87 LEU A N 1
ATOM 645 C CA . LEU A 1 87 ? -0.0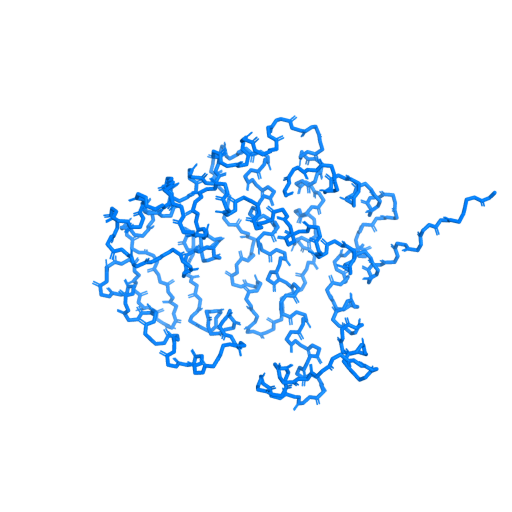47 -13.170 12.587 1.00 93.75 87 LEU A CA 1
ATOM 646 C C . LEU A 1 87 ? -0.997 -13.393 13.765 1.00 93.75 87 LEU A C 1
ATOM 648 O O . LEU A 1 87 ? -1.791 -12.508 14.080 1.00 93.75 87 LEU A O 1
ATOM 652 N N . HIS A 1 88 ? -0.889 -14.541 14.440 1.00 93.62 88 HIS A N 1
ATOM 653 C CA . HIS A 1 88 ? -1.723 -14.845 15.602 1.00 93.62 88 HIS A CA 1
ATOM 654 C C . HIS A 1 88 ? -1.527 -13.825 16.725 1.00 93.62 88 HIS A C 1
ATOM 656 O O . HIS A 1 88 ? -2.507 -13.288 17.232 1.00 93.62 88 HIS A O 1
ATOM 662 N N . ARG A 1 89 ? -0.275 -13.490 17.073 1.00 92.62 89 ARG A N 1
ATOM 663 C CA . ARG A 1 89 ? 0.004 -12.490 18.117 1.00 92.62 89 ARG A CA 1
ATOM 664 C C . ARG A 1 89 ? -0.576 -11.121 17.789 1.00 92.62 89 ARG A C 1
ATOM 666 O O . ARG A 1 89 ? -1.193 -10.519 18.666 1.00 92.62 89 ARG A O 1
ATOM 673 N N . GLU A 1 90 ? -0.377 -10.648 16.562 1.00 92.06 90 GLU A N 1
ATOM 674 C CA . GLU A 1 90 ? -0.879 -9.351 16.114 1.00 92.06 90 GLU A CA 1
ATOM 675 C C . GLU A 1 90 ? -2.407 -9.317 16.170 1.00 92.06 90 GLU A C 1
ATOM 677 O O . GLU A 1 90 ? -2.986 -8.447 16.820 1.00 92.06 90 GLU A O 1
ATOM 682 N N . VAL A 1 91 ? -3.071 -10.313 15.579 1.00 95.06 91 VAL A N 1
ATOM 683 C CA . VAL A 1 91 ? -4.535 -10.406 15.578 1.00 95.06 91 VAL A CA 1
ATOM 684 C C . VAL A 1 91 ? -5.086 -10.495 17.005 1.00 95.06 91 VAL A C 1
ATOM 686 O O . VAL A 1 91 ? -5.954 -9.700 17.371 1.00 95.06 91 VAL A O 1
ATOM 689 N N . ASP A 1 92 ? -4.551 -11.383 17.845 1.00 94.62 92 ASP A N 1
ATOM 690 C CA . ASP A 1 92 ? -4.996 -11.552 19.233 1.00 94.62 92 ASP A CA 1
ATOM 691 C C . ASP A 1 92 ? -4.794 -10.282 20.060 1.00 94.62 92 ASP A C 1
ATOM 693 O O . ASP A 1 92 ? -5.579 -9.974 20.963 1.00 94.62 92 ASP A O 1
ATOM 697 N N . GLN A 1 93 ? -3.722 -9.536 19.798 1.00 93.56 93 GLN A N 1
ATOM 698 C CA . GLN A 1 93 ? -3.489 -8.250 20.436 1.00 93.56 93 GLN A CA 1
ATOM 699 C C . GLN A 1 93 ? -4.549 -7.224 20.035 1.00 93.56 93 GLN A C 1
ATOM 701 O O . GLN A 1 93 ? -5.105 -6.561 20.914 1.00 93.56 93 GLN A O 1
ATOM 706 N N . GLN A 1 94 ? -4.867 -7.116 18.745 1.00 95.31 94 GLN A N 1
ATOM 707 C CA . GLN A 1 94 ? -5.868 -6.165 18.266 1.00 95.31 94 GLN A CA 1
ATOM 708 C C . GLN A 1 94 ? -7.292 -6.522 18.725 1.00 95.31 94 GLN A C 1
ATOM 710 O O . GLN A 1 94 ? -8.079 -5.625 19.047 1.00 95.31 94 GLN A O 1
ATOM 715 N N . VAL A 1 95 ? -7.614 -7.818 18.822 1.00 96.31 95 VAL A N 1
ATOM 716 C CA . VAL A 1 95 ? -8.882 -8.304 19.393 1.00 96.31 95 VAL A CA 1
ATOM 717 C C . VAL A 1 95 ? -8.976 -7.946 20.876 1.00 96.31 95 VAL A C 1
ATOM 719 O O . VAL A 1 95 ? -9.970 -7.362 21.307 1.00 96.31 95 VAL A O 1
ATOM 722 N N . ARG A 1 96 ? -7.924 -8.207 21.665 1.00 94.31 96 ARG A N 1
ATOM 723 C CA . ARG A 1 96 ? -7.883 -7.830 23.092 1.00 94.31 96 ARG A CA 1
ATOM 724 C C . ARG A 1 96 ? -7.956 -6.319 23.311 1.00 94.31 96 ARG A C 1
ATOM 726 O O . ARG A 1 96 ? -8.543 -5.883 24.296 1.00 94.31 96 ARG A O 1
ATOM 733 N N . ALA A 1 97 ? -7.402 -5.525 22.396 1.00 92.50 97 ALA A N 1
ATOM 734 C CA . ALA A 1 97 ? -7.512 -4.065 22.410 1.00 92.50 97 ALA A CA 1
ATOM 735 C C . ALA A 1 97 ? -8.911 -3.550 22.007 1.00 92.50 97 ALA A C 1
ATOM 737 O O . ALA A 1 97 ? -9.161 -2.342 22.046 1.00 92.50 97 ALA A O 1
ATOM 738 N N . GLY A 1 98 ? -9.825 -4.443 21.605 1.00 96.06 98 GLY A N 1
ATOM 739 C CA . GLY A 1 98 ? -11.177 -4.100 21.170 1.00 96.06 98 GLY A CA 1
ATOM 740 C C . GLY A 1 98 ? -11.211 -3.314 19.860 1.00 96.06 98 GLY A C 1
ATOM 741 O O . GLY A 1 98 ? -12.172 -2.583 19.611 1.00 96.06 98 GLY A O 1
ATOM 742 N N . LEU A 1 99 ? -10.163 -3.409 19.037 1.00 97.31 99 LEU A N 1
ATOM 743 C CA . LEU A 1 99 ? -10.069 -2.703 17.758 1.00 97.31 99 LEU A CA 1
ATOM 744 C C . LEU A 1 99 ? -10.671 -3.529 16.622 1.00 97.31 99 LEU A C 1
ATOM 746 O O . LEU A 1 99 ? -11.373 -2.997 15.767 1.00 97.31 99 LEU A O 1
ATOM 750 N N . ILE A 1 100 ? -10.483 -4.841 16.636 1.00 98.00 100 ILE A N 1
ATOM 751 C CA . ILE A 1 100 ? -11.064 -5.716 15.620 1.00 98.00 100 ILE A CA 1
ATOM 752 C C . ILE A 1 100 ? -11.822 -6.871 16.262 1.00 98.00 100 ILE A C 1
ATOM 754 O O . ILE A 1 100 ? -11.569 -7.242 17.407 1.00 98.00 100 ILE A O 1
ATOM 758 N N . THR A 1 101 ? -12.738 -7.452 15.502 1.00 98.19 101 THR A N 1
ATOM 759 C CA . THR A 1 101 ? -13.313 -8.773 15.766 1.00 98.19 101 THR A CA 1
ATOM 760 C C . THR A 1 101 ? -12.999 -9.699 14.599 1.00 98.19 101 THR A C 1
ATOM 762 O O . THR A 1 101 ? -12.715 -9.227 13.497 1.00 98.19 101 THR A O 1
ATOM 765 N N . ILE A 1 102 ? -13.064 -11.009 14.837 1.00 97.88 102 ILE A N 1
ATOM 766 C CA . ILE A 1 102 ? -12.990 -12.018 13.779 1.00 97.88 102 ILE A CA 1
ATOM 767 C C . ILE A 1 102 ? -14.398 -12.514 13.488 1.00 97.88 102 ILE A C 1
ATOM 769 O O . ILE A 1 102 ? -15.077 -12.983 14.400 1.00 97.88 102 ILE A O 1
ATOM 773 N N . ASP A 1 103 ? -14.814 -12.420 12.231 1.00 97.06 103 ASP A N 1
ATOM 774 C CA . ASP A 1 103 ? -16.076 -12.973 11.746 1.00 97.06 103 ASP A CA 1
ATOM 775 C C . ASP A 1 103 ? -15.823 -13.730 10.443 1.00 97.06 103 ASP A C 1
ATOM 777 O O . ASP A 1 103 ? -15.233 -13.185 9.518 1.00 97.06 103 ASP A O 1
ATOM 781 N N . GLY A 1 104 ? -16.179 -15.014 10.390 1.00 93.38 104 GLY A N 1
ATOM 782 C CA . GLY A 1 104 ? -16.009 -15.833 9.182 1.00 93.38 104 GLY A CA 1
ATOM 783 C C . GLY A 1 104 ? -14.573 -15.975 8.644 1.00 93.38 104 GLY A C 1
ATOM 784 O O . GLY A 1 104 ? -14.405 -16.415 7.512 1.00 93.38 104 GLY A O 1
ATOM 785 N N . GLY A 1 105 ? -13.541 -15.633 9.427 1.00 94.94 105 GLY A N 1
ATOM 786 C CA . GLY A 1 105 ? -12.144 -15.582 8.962 1.00 94.94 105 GLY A CA 1
ATOM 787 C C . GLY A 1 105 ? -11.685 -14.200 8.479 1.00 94.94 105 GLY A C 1
ATOM 788 O O . GLY A 1 105 ? -10.542 -14.057 8.041 1.00 94.94 105 GLY A O 1
ATOM 789 N N . ASP A 1 106 ? -12.534 -13.185 8.620 1.00 97.25 106 ASP A N 1
ATOM 790 C CA . ASP A 1 106 ? -12.243 -11.801 8.276 1.00 97.25 106 ASP A CA 1
ATOM 791 C C . ASP A 1 106 ? -12.044 -10.936 9.524 1.00 97.25 106 ASP A C 1
ATOM 793 O O . ASP A 1 106 ? -12.709 -11.093 10.551 1.00 97.25 106 ASP A O 1
ATOM 797 N N . LEU A 1 107 ? -11.132 -9.974 9.411 1.00 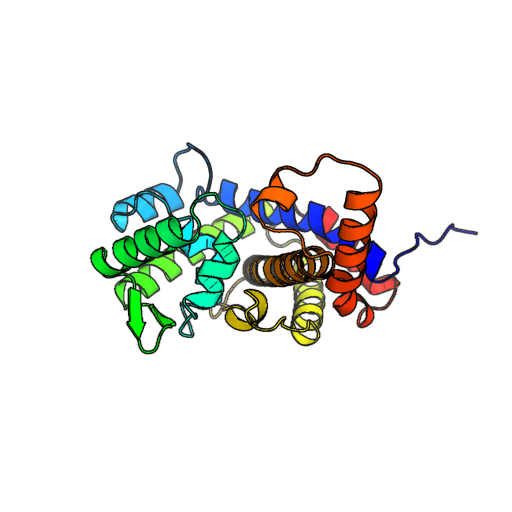98.00 107 LEU A N 1
ATOM 798 C CA . LEU A 1 107 ? -10.967 -8.876 10.348 1.00 98.00 107 LEU A CA 1
ATOM 799 C C . LEU A 1 107 ? -12.075 -7.849 10.124 1.00 98.00 107 LEU A C 1
ATOM 801 O O . LEU A 1 107 ? -12.162 -7.245 9.053 1.00 98.00 107 LEU A O 1
ATOM 805 N N . VAL A 1 108 ? -12.869 -7.584 11.155 1.00 98.31 108 VAL A N 1
ATOM 806 C CA . VAL A 1 108 ? -13.925 -6.569 11.133 1.00 98.31 108 VAL A CA 1
ATOM 807 C C . VAL A 1 108 ? -13.561 -5.440 12.090 1.00 98.31 108 VAL A C 1
ATOM 809 O O . VAL A 1 108 ? -13.334 -5.668 13.277 1.00 98.31 108 VAL A O 1
ATOM 812 N N . ALA A 1 109 ? -13.519 -4.203 11.589 1.00 98.25 109 ALA A N 1
ATOM 813 C CA . ALA A 1 109 ? -13.245 -3.032 12.418 1.00 98.25 109 ALA A CA 1
ATOM 814 C C . ALA A 1 109 ? -14.404 -2.742 13.391 1.00 98.25 109 ALA A C 1
ATOM 816 O O . ALA A 1 109 ? -15.557 -2.559 12.976 1.00 98.25 109 ALA A O 1
ATOM 817 N N . THR A 1 110 ? -14.093 -2.619 14.683 1.00 98.44 110 THR A N 1
ATOM 818 C CA . THR A 1 110 ? -15.036 -2.103 15.686 1.00 98.44 110 THR A CA 1
ATOM 819 C C . THR A 1 110 ? -15.216 -0.588 15.533 1.00 98.44 110 THR A C 1
ATOM 821 O O . THR A 1 110 ? -14.480 0.073 14.796 1.00 98.44 110 THR A O 1
ATOM 824 N N . GLY A 1 111 ? -16.167 0.004 16.266 1.00 98.00 111 GLY A N 1
ATOM 825 C CA . GLY A 1 111 ? -16.302 1.467 16.325 1.00 98.00 111 GLY A CA 1
ATOM 826 C C . GLY A 1 111 ? -15.016 2.162 16.795 1.00 98.00 111 GLY A C 1
ATOM 827 O O . GLY A 1 111 ? -14.610 3.163 16.211 1.00 98.00 111 GLY A O 1
ATOM 828 N N . ARG A 1 112 ? -14.316 1.570 17.776 1.00 96.81 112 ARG A N 1
ATOM 829 C CA . ARG A 1 112 ? -13.035 2.078 18.292 1.00 96.81 112 ARG A CA 1
ATOM 830 C C . ARG A 1 112 ? -11.944 2.071 17.218 1.00 96.81 112 ARG A C 1
ATOM 832 O O . ARG A 1 112 ? -11.190 3.032 17.115 1.00 96.81 112 ARG A O 1
ATOM 839 N N . CYS A 1 113 ? -11.868 1.022 16.397 1.00 97.38 113 CYS A N 1
ATOM 840 C CA . CYS A 1 113 ? -10.908 0.985 15.292 1.00 97.38 113 CYS A CA 1
ATOM 841 C C . CYS A 1 113 ? -11.247 1.978 14.191 1.00 97.38 113 CYS A C 1
ATOM 843 O O . CYS A 1 113 ? -10.340 2.640 13.703 1.00 97.38 113 CYS A O 1
ATOM 845 N N . ARG A 1 114 ? -12.523 2.153 13.829 1.00 97.25 114 ARG A N 1
ATOM 846 C CA . ARG A 1 114 ? -12.896 3.167 12.827 1.00 97.25 114 ARG A CA 1
ATOM 847 C C . ARG A 1 114 ? -12.497 4.572 13.271 1.00 97.25 114 ARG A C 1
ATOM 849 O O . ARG A 1 114 ? -11.908 5.286 12.469 1.00 97.25 114 ARG A O 1
ATOM 856 N N . GLN A 1 115 ? -12.715 4.913 14.543 1.00 96.38 115 GLN A N 1
ATOM 857 C CA . GLN A 1 115 ? -12.248 6.180 15.112 1.00 96.38 115 GLN A CA 1
ATOM 858 C C . GLN A 1 115 ? -10.720 6.322 14.997 1.00 96.38 115 GLN A C 1
ATOM 860 O O . GLN A 1 115 ? -10.221 7.315 14.479 1.00 96.38 115 GLN A O 1
ATOM 865 N N . MET A 1 116 ? -9.964 5.301 15.410 1.00 96.38 116 MET A N 1
ATOM 866 C CA . MET A 1 116 ? -8.503 5.307 15.280 1.00 96.38 116 MET A CA 1
ATOM 867 C C . MET A 1 116 ? -8.047 5.461 13.820 1.00 96.38 116 MET A C 1
ATOM 869 O O . MET A 1 116 ? -7.102 6.195 13.541 1.00 96.38 116 MET A O 1
ATOM 873 N N . LEU A 1 117 ? -8.692 4.764 12.881 1.00 96.81 117 LEU A N 1
ATOM 874 C CA . LEU A 1 117 ? -8.365 4.825 11.456 1.00 96.81 117 LEU A CA 1
ATOM 875 C C . LEU A 1 117 ? -8.684 6.197 10.851 1.00 96.81 117 LEU A C 1
ATOM 877 O O . LEU A 1 117 ? -7.958 6.646 9.963 1.00 96.81 117 LEU A O 1
ATOM 881 N N . GLU A 1 118 ? -9.726 6.873 11.329 1.00 95.69 118 GLU A N 1
ATOM 882 C CA . GLU A 1 118 ? -10.043 8.253 10.962 1.00 95.69 118 GLU A CA 1
ATOM 883 C C . GLU A 1 118 ? -8.955 9.219 11.451 1.00 95.69 118 GLU A C 1
ATOM 885 O O . GLU A 1 118 ? -8.400 9.973 10.650 1.00 95.69 118 GLU A O 1
ATOM 890 N N . GLU A 1 119 ? -8.556 9.128 12.723 1.00 95.75 119 GLU A N 1
ATOM 891 C CA . GLU A 1 119 ? -7.475 9.948 13.287 1.00 95.75 119 GLU A CA 1
ATOM 892 C C . GLU A 1 119 ? -6.120 9.672 12.604 1.00 95.75 119 GLU A C 1
ATOM 894 O O . GLU A 1 119 ? -5.358 10.595 12.300 1.00 95.75 119 GLU A O 1
ATOM 899 N N . LEU A 1 120 ? -5.834 8.409 12.270 1.00 95.69 120 LEU A N 1
ATOM 900 C CA . LEU A 1 120 ? -4.656 8.031 11.486 1.00 95.69 120 LEU A CA 1
ATOM 901 C C . LEU A 1 120 ? -4.706 8.629 10.073 1.00 95.69 120 LEU A C 1
ATOM 903 O O . LEU A 1 120 ? -3.706 9.134 9.562 1.00 95.69 120 LEU A O 1
ATOM 907 N N . THR A 1 121 ? -5.878 8.606 9.439 1.00 96.00 121 THR A N 1
ATOM 908 C CA . THR A 1 121 ? -6.088 9.209 8.118 1.00 96.00 121 THR A CA 1
ATOM 909 C C . THR A 1 121 ? -5.884 10.722 8.164 1.00 96.00 121 THR A C 1
ATOM 911 O O . THR A 1 121 ? -5.265 11.270 7.253 1.00 96.00 121 THR A O 1
ATOM 914 N N . ALA A 1 122 ? -6.305 11.393 9.239 1.00 95.31 122 ALA A N 1
ATOM 915 C CA . ALA A 1 122 ? -6.041 12.815 9.451 1.00 95.31 122 ALA A CA 1
ATOM 916 C C . ALA A 1 122 ? -4.538 13.117 9.602 1.00 95.31 122 ALA A C 1
ATOM 918 O O . ALA A 1 122 ? -4.048 14.099 9.036 1.00 95.31 122 ALA A O 1
ATOM 919 N N . CYS A 1 123 ? -3.777 12.246 10.279 1.00 95.19 123 CYS A N 1
ATOM 920 C CA . CYS A 1 123 ? -2.315 12.364 10.347 1.00 95.19 123 CYS A CA 1
ATOM 921 C C . CYS A 1 123 ? -1.688 12.319 8.944 1.00 95.19 123 CYS A C 1
ATOM 923 O O . CYS A 1 123 ? -0.837 13.148 8.619 1.00 95.19 123 CYS A O 1
ATOM 925 N N . TYR A 1 124 ? -2.143 11.403 8.083 1.00 96.12 124 TYR A N 1
ATOM 926 C CA . TYR A 1 124 ? -1.665 11.336 6.701 1.00 96.12 124 TYR A CA 1
ATOM 927 C C . TYR A 1 124 ? -2.125 12.505 5.843 1.00 96.12 124 TYR A C 1
ATOM 929 O O . TYR A 1 124 ? -1.336 12.983 5.038 1.00 96.12 124 TYR A O 1
ATOM 937 N N . ALA A 1 125 ? -3.355 12.990 6.024 1.00 96.81 125 ALA A N 1
ATOM 938 C CA . ALA A 1 125 ? -3.858 14.171 5.327 1.00 96.81 125 ALA A CA 1
ATOM 939 C C . ALA A 1 125 ? -2.970 15.398 5.596 1.00 96.81 125 ALA A C 1
ATOM 941 O O . ALA A 1 125 ? -2.623 16.128 4.668 1.00 96.81 125 ALA A O 1
ATOM 942 N N . SER A 1 126 ? -2.544 15.576 6.849 1.00 96.12 126 SER A N 1
ATOM 943 C CA . SER A 1 126 ? -1.582 16.612 7.232 1.00 96.12 126 SER A CA 1
ATOM 944 C C . SER A 1 126 ? -0.206 16.376 6.594 1.00 96.12 126 SER A C 1
ATOM 946 O O . SER A 1 126 ? 0.348 17.270 5.959 1.00 96.12 126 SER A O 1
ATOM 948 N N . ALA A 1 127 ? 0.316 15.147 6.665 1.00 96.00 127 ALA A N 1
ATOM 949 C CA . ALA A 1 127 ? 1.623 14.805 6.103 1.00 96.00 127 ALA A CA 1
ATOM 950 C C . ALA A 1 127 ? 1.707 15.031 4.582 1.00 96.00 127 ALA A C 1
ATOM 952 O O . ALA A 1 127 ? 2.674 15.618 4.093 1.00 96.00 127 ALA A O 1
ATOM 953 N N . VAL A 1 128 ? 0.693 14.610 3.816 1.00 97.94 128 VAL A N 1
ATOM 954 C CA . VAL A 1 128 ? 0.664 14.841 2.361 1.00 97.94 128 VAL A CA 1
ATOM 955 C C . VAL A 1 128 ? 0.485 16.320 2.023 1.00 97.94 128 VAL A C 1
ATOM 957 O O . VAL A 1 128 ? 1.073 16.780 1.049 1.00 97.94 128 VAL A O 1
ATOM 960 N N . ALA A 1 129 ? -0.257 17.088 2.830 1.00 97.19 129 ALA A N 1
ATOM 961 C CA . ALA A 1 129 ? -0.358 18.536 2.655 1.00 97.19 129 ALA A CA 1
ATOM 962 C C . ALA A 1 129 ? 1.001 19.225 2.875 1.00 97.19 129 ALA A C 1
ATOM 964 O O . ALA A 1 129 ? 1.386 20.078 2.081 1.00 97.19 129 ALA A O 1
ATOM 965 N N . THR A 1 130 ? 1.772 18.807 3.882 1.00 96.75 130 THR A N 1
ATOM 966 C CA . THR A 1 130 ? 3.129 19.324 4.129 1.00 96.75 130 THR A CA 1
ATOM 967 C C . THR A 1 130 ? 4.117 18.941 3.025 1.00 96.75 130 THR A C 1
ATOM 969 O O . THR A 1 130 ? 4.934 19.761 2.595 1.00 96.75 130 THR A O 1
ATOM 972 N N . LEU A 1 131 ? 4.084 17.687 2.565 1.00 97.75 131 LEU A N 1
ATOM 973 C CA . LEU A 1 131 ? 5.057 17.183 1.595 1.00 97.75 131 LEU A CA 1
ATOM 974 C C . LEU A 1 131 ? 4.745 17.623 0.166 1.00 97.75 131 LEU A C 1
ATOM 976 O O . LEU A 1 131 ? 5.661 17.988 -0.572 1.00 97.75 131 LEU A O 1
ATOM 980 N N . TRP A 1 132 ? 3.481 17.551 -0.243 1.00 98.19 132 TRP A N 1
ATOM 981 C CA . TRP A 1 132 ? 3.076 17.709 -1.641 1.00 98.19 132 TRP A CA 1
ATOM 982 C C . TRP A 1 132 ? 2.247 18.970 -1.881 1.00 98.19 132 TRP A C 1
ATOM 984 O O . TRP A 1 132 ? 2.215 19.449 -3.010 1.00 98.19 132 TRP A O 1
ATOM 994 N N . GLY A 1 133 ? 1.626 19.542 -0.844 1.00 94.50 133 GLY A N 1
ATOM 995 C CA . GLY A 1 133 ? 0.819 20.757 -0.959 1.00 94.50 133 GLY A CA 1
ATOM 996 C C . GLY A 1 133 ? -0.221 20.664 -2.076 1.00 94.50 133 GLY A C 1
ATOM 997 O O . GLY A 1 133 ? -0.877 19.638 -2.253 1.00 94.50 133 GLY A O 1
ATOM 998 N N . GLU A 1 134 ? -0.335 21.738 -2.854 1.00 93.50 134 GLU A N 1
ATOM 999 C CA . GLU A 1 134 ? -1.191 21.820 -4.043 1.00 93.50 134 GLU A CA 1
ATOM 1000 C C . GLU A 1 134 ? -0.398 21.561 -5.334 1.00 93.50 134 GLU A C 1
ATOM 1002 O O . GLU A 1 134 ? -0.593 22.244 -6.340 1.00 93.50 134 GLU A O 1
ATOM 1007 N N . ASP A 1 135 ? 0.545 20.610 -5.315 1.00 96.62 135 ASP A N 1
ATOM 1008 C CA . ASP A 1 135 ? 1.339 20.301 -6.502 1.00 96.62 135 ASP A CA 1
ATOM 1009 C C . ASP A 1 135 ? 0.418 20.006 -7.712 1.00 96.62 135 ASP A C 1
ATOM 1011 O O . ASP A 1 135 ? -0.417 19.094 -7.651 1.00 96.62 135 ASP A O 1
ATOM 1015 N N . PRO A 1 136 ? 0.549 20.754 -8.828 1.00 96.88 136 PRO A N 1
ATOM 1016 C CA . PRO A 1 136 ? -0.375 20.664 -9.957 1.00 96.88 136 PRO A CA 1
ATOM 1017 C C . PRO A 1 136 ? -0.370 19.303 -10.666 1.00 96.88 136 PRO A C 1
ATOM 1019 O O . PRO A 1 136 ? -1.280 19.032 -11.446 1.00 96.88 136 PRO A O 1
ATOM 1022 N N . ALA A 1 137 ? 0.615 18.432 -10.416 1.00 97.44 137 ALA A N 1
ATOM 1023 C CA . ALA A 1 137 ? 0.619 17.076 -10.957 1.00 97.44 137 ALA A CA 1
ATOM 1024 C C . ALA A 1 137 ? -0.351 16.135 -10.219 1.00 97.44 137 ALA A C 1
ATOM 1026 O O . ALA A 1 137 ? -0.735 15.108 -10.781 1.00 97.44 137 ALA A O 1
ATOM 1027 N N . LEU A 1 138 ? -0.773 16.458 -8.988 1.00 98.38 138 LEU A N 1
ATOM 1028 C CA . LEU A 1 138 ? -1.566 15.551 -8.148 1.00 98.38 138 LEU A CA 1
ATOM 1029 C C . LEU A 1 138 ? -2.875 15.078 -8.804 1.00 98.38 138 LEU A C 1
ATOM 1031 O O . LEU A 1 138 ? -3.082 13.865 -8.838 1.00 98.38 138 LEU A O 1
ATOM 1035 N N . PRO A 1 139 ? -3.743 15.943 -9.375 1.00 98.12 139 PRO A N 1
ATOM 1036 C CA . PRO A 1 139 ? -4.998 15.477 -9.977 1.00 98.12 139 PRO A CA 1
ATOM 1037 C C . PRO A 1 139 ? -4.772 14.505 -11.142 1.00 98.12 139 PRO A C 1
ATOM 1039 O O . PRO A 1 139 ? -5.499 13.521 -11.313 1.00 98.12 139 PRO A O 1
ATOM 1042 N N . ARG A 1 140 ? -3.723 14.754 -11.931 1.00 98.06 140 ARG A N 1
ATOM 1043 C CA . ARG A 1 140 ? -3.365 13.903 -13.062 1.00 98.06 140 ARG A CA 1
ATOM 1044 C C . ARG A 1 140 ? -2.796 12.564 -12.603 1.00 98.06 140 ARG A C 1
ATOM 1046 O O . ARG A 1 140 ? -3.204 11.532 -13.126 1.00 98.06 140 ARG A O 1
ATOM 1053 N N . LEU A 1 141 ? -1.931 12.565 -11.590 1.00 98.62 141 LEU A N 1
ATOM 1054 C CA . LEU A 1 141 ? -1.407 11.338 -10.986 1.00 98.62 141 LEU A CA 1
ATOM 1055 C C . LEU A 1 141 ? -2.521 10.492 -10.366 1.00 98.62 141 LEU A C 1
ATOM 1057 O O . LEU A 1 141 ? -2.527 9.283 -10.569 1.00 98.62 141 LEU A O 1
ATOM 1061 N N . VAL A 1 142 ? -3.487 11.114 -9.681 1.00 98.62 142 VAL A N 1
ATOM 1062 C CA . VAL A 1 142 ? -4.684 10.422 -9.176 1.00 98.62 142 VAL A CA 1
ATOM 1063 C C . VAL A 1 142 ? -5.427 9.738 -10.321 1.00 98.62 142 VAL A C 1
ATOM 1065 O O . VAL A 1 142 ? -5.698 8.548 -10.231 1.00 98.62 142 VAL A O 1
ATOM 1068 N N . THR A 1 143 ? -5.684 10.453 -11.418 1.00 98.50 143 THR A N 1
ATOM 1069 C CA . THR A 1 143 ? -6.388 9.898 -12.588 1.00 98.50 143 THR A CA 1
ATOM 1070 C C . THR A 1 143 ? -5.652 8.697 -13.190 1.00 98.50 143 THR A C 1
ATOM 1072 O O . THR A 1 143 ? -6.270 7.691 -13.531 1.00 98.50 143 THR A O 1
ATOM 1075 N N . LEU A 1 144 ? -4.327 8.789 -13.330 1.00 98.62 144 LEU A N 1
ATOM 1076 C CA . LEU A 1 144 ? -3.520 7.707 -13.893 1.00 98.62 144 LEU A CA 1
ATOM 1077 C C . LEU A 1 144 ? -3.481 6.492 -12.959 1.00 98.62 144 LEU A C 1
ATOM 1079 O O . LEU A 1 144 ? -3.685 5.373 -13.416 1.00 98.62 144 LEU A O 1
ATOM 1083 N N . PHE A 1 145 ? -3.272 6.694 -11.656 1.00 98.19 145 PHE A N 1
ATOM 1084 C CA . PHE A 1 145 ? -3.251 5.588 -10.700 1.00 98.19 145 PHE A CA 1
ATOM 1085 C C . PHE A 1 145 ? -4.620 4.944 -10.495 1.00 98.19 145 PHE A C 1
ATOM 1087 O O . PHE A 1 145 ? -4.677 3.735 -10.313 1.00 98.19 145 PHE A O 1
ATOM 1094 N N . ASP A 1 146 ? -5.710 5.705 -10.557 1.00 97.62 146 ASP A N 1
ATOM 1095 C CA . ASP A 1 146 ? -7.064 5.150 -10.491 1.00 97.62 146 ASP A CA 1
ATOM 1096 C C . ASP A 1 146 ? -7.329 4.195 -11.668 1.00 97.62 146 ASP A C 1
ATOM 1098 O O . ASP A 1 146 ? -7.749 3.056 -11.460 1.00 97.62 146 ASP A O 1
ATOM 1102 N N . ARG A 1 147 ? -6.938 4.588 -12.892 1.00 97.69 147 ARG A N 1
ATOM 1103 C CA . ARG A 1 147 ? -6.968 3.703 -14.072 1.00 97.69 147 ARG A CA 1
ATOM 1104 C C . ARG A 1 147 ? -6.116 2.451 -13.878 1.00 97.69 147 ARG A C 1
ATOM 1106 O O . ARG A 1 147 ? -6.601 1.350 -14.114 1.00 97.69 147 ARG A O 1
ATOM 1113 N N . LEU A 1 148 ? -4.875 2.610 -13.409 1.00 98.00 148 LEU A N 1
ATOM 1114 C CA . LEU A 1 148 ? -3.973 1.483 -13.146 1.00 98.00 148 LEU A CA 1
ATOM 1115 C C . LEU A 1 148 ? -4.550 0.513 -12.107 1.00 98.00 148 LEU A C 1
ATOM 1117 O O . LEU A 1 148 ? -4.446 -0.696 -12.284 1.00 98.00 148 LEU A O 1
ATOM 1121 N N . ILE A 1 149 ? -5.174 1.023 -11.042 1.00 96.69 149 ILE A N 1
ATOM 1122 C CA . ILE A 1 149 ? -5.865 0.206 -10.036 1.00 96.69 149 ILE A CA 1
ATOM 1123 C C . ILE A 1 149 ? -7.050 -0.534 -10.663 1.00 96.69 149 ILE A C 1
ATOM 1125 O O . ILE A 1 149 ? -7.250 -1.706 -10.356 1.00 96.69 149 ILE A O 1
ATOM 1129 N N . GLY A 1 150 ? -7.806 0.121 -11.548 1.00 95.44 150 GLY A N 1
ATOM 1130 C CA . GLY A 1 150 ? -8.962 -0.469 -12.226 1.00 95.44 150 GLY A CA 1
ATOM 1131 C C . GLY A 1 150 ? -8.628 -1.624 -13.173 1.00 95.44 150 GLY A C 1
ATOM 1132 O O . GLY A 1 150 ? -9.466 -2.502 -13.364 1.00 95.44 150 GLY A O 1
ATOM 1133 N N . VAL A 1 151 ? -7.417 -1.649 -13.742 1.00 95.94 151 VAL A N 1
ATOM 1134 C CA . VAL A 1 151 ? -6.963 -2.715 -14.658 1.00 95.94 151 VAL A CA 1
ATOM 1135 C C . VAL A 1 151 ? -5.995 -3.712 -14.015 1.00 95.94 151 VAL A C 1
ATOM 1137 O O . VAL A 1 151 ? -5.639 -4.706 -14.644 1.00 95.94 151 VAL A O 1
ATOM 1140 N N . ALA A 1 152 ? -5.536 -3.464 -12.786 1.00 94.38 152 ALA A N 1
ATOM 1141 C CA . ALA A 1 152 ? -4.614 -4.361 -12.106 1.00 94.38 152 ALA A CA 1
ATOM 1142 C C . ALA A 1 152 ? -5.308 -5.660 -11.684 1.00 94.38 152 ALA A C 1
ATOM 1144 O O . ALA A 1 152 ? -6.327 -5.660 -10.991 1.00 94.38 152 ALA A O 1
ATOM 1145 N N . GLU A 1 153 ? -4.721 -6.790 -12.071 1.00 86.69 153 GLU A N 1
ATOM 1146 C CA . GLU A 1 153 ? -5.232 -8.100 -11.691 1.00 86.69 153 GLU A CA 1
ATOM 1147 C C . GLU A 1 153 ? -4.878 -8.432 -10.236 1.00 86.69 153 GLU A C 1
ATOM 1149 O O . GLU A 1 153 ? -3.787 -8.139 -9.731 1.00 86.69 153 GLU A O 1
ATOM 1154 N N . SER A 1 154 ? -5.822 -9.077 -9.552 1.00 83.31 154 SER A N 1
ATOM 1155 C CA . SER A 1 154 ? -5.611 -9.610 -8.209 1.00 83.31 154 SER A CA 1
ATOM 1156 C C . SER A 1 154 ? -5.099 -11.041 -8.291 1.00 83.31 154 SER A C 1
ATOM 1158 O O . SER A 1 154 ? -5.757 -11.908 -8.865 1.00 83.31 154 SER A O 1
ATOM 1160 N N . ALA A 1 155 ? -3.955 -11.308 -7.663 1.00 78.44 155 ALA A N 1
ATOM 1161 C CA . ALA A 1 155 ? -3.511 -12.679 -7.456 1.00 78.44 155 ALA A CA 1
ATOM 1162 C C . ALA A 1 155 ? -4.473 -13.397 -6.485 1.00 78.44 155 ALA A C 1
ATOM 1164 O O . ALA A 1 155 ? -4.901 -12.791 -5.495 1.00 78.44 155 ALA A O 1
ATOM 1165 N N . PRO A 1 156 ? -4.808 -14.681 -6.708 1.00 74.00 156 PRO A N 1
ATOM 1166 C CA . PRO A 1 156 ? -5.561 -15.468 -5.735 1.00 74.00 156 PRO A CA 1
ATOM 1167 C C . PRO A 1 156 ? -4.865 -15.476 -4.366 1.00 74.00 156 PRO A C 1
ATOM 1169 O O . PRO A 1 156 ? -3.680 -15.787 -4.274 1.00 74.00 156 PRO A O 1
ATOM 1172 N N . GLY A 1 157 ? -5.589 -15.108 -3.303 1.00 71.62 157 GLY A N 1
ATOM 1173 C CA . GLY A 1 157 ? -5.016 -14.974 -1.953 1.00 71.62 157 GLY A CA 1
ATOM 1174 C C . GLY A 1 157 ? -4.031 -13.806 -1.786 1.00 71.62 157 GLY A C 1
ATOM 1175 O O . GLY A 1 157 ? -3.364 -13.711 -0.757 1.00 71.62 157 GLY A O 1
ATOM 1176 N N . GLY A 1 158 ? -3.927 -12.929 -2.788 1.00 85.25 158 GLY A N 1
ATOM 1177 C CA . GLY A 1 158 ? -3.105 -11.729 -2.759 1.00 85.25 158 GLY A CA 1
ATOM 1178 C C . GLY A 1 158 ? -3.677 -10.638 -1.855 1.00 85.25 158 GLY A C 1
ATOM 1179 O O . GLY A 1 158 ? -4.882 -10.552 -1.612 1.00 85.25 158 GLY A O 1
ATOM 1180 N N . VAL A 1 159 ? -2.793 -9.768 -1.375 1.00 93.88 159 VAL A N 1
ATOM 1181 C CA . VAL A 1 159 ? -3.150 -8.609 -0.552 1.00 93.88 159 VAL A CA 1
ATOM 1182 C C . VAL A 1 159 ? -3.939 -7.583 -1.368 1.00 93.88 159 VAL A C 1
ATOM 1184 O O . VAL A 1 159 ? -4.855 -6.946 -0.851 1.00 93.88 159 VAL A O 1
ATOM 1187 N N . PHE A 1 160 ? -3.600 -7.410 -2.647 1.00 96.31 160 PHE A N 1
ATOM 1188 C CA . PHE A 1 160 ? -4.161 -6.367 -3.497 1.00 96.31 160 PHE A CA 1
ATOM 1189 C C . PHE A 1 160 ? -5.683 -6.462 -3.613 1.00 96.31 160 PHE A C 1
ATOM 1191 O O . PHE A 1 160 ? -6.366 -5.473 -3.361 1.00 96.31 160 PHE A O 1
ATOM 1198 N N . GLY A 1 161 ? -6.221 -7.650 -3.897 1.00 94.62 161 GLY A N 1
ATOM 1199 C CA . GLY A 1 161 ? -7.666 -7.846 -4.055 1.00 94.62 161 GLY A CA 1
ATOM 1200 C C . GLY A 1 161 ? -8.467 -7.574 -2.779 1.00 94.62 161 GLY A C 1
ATOM 1201 O O . GLY A 1 161 ? -9.605 -7.118 -2.850 1.00 94.62 161 GLY A O 1
ATOM 1202 N N . ALA A 1 162 ? -7.865 -7.782 -1.605 1.00 94.44 162 ALA A N 1
ATOM 1203 C CA . ALA A 1 162 ? -8.493 -7.462 -0.324 1.00 94.44 162 ALA A CA 1
ATOM 1204 C C . ALA A 1 162 ? -8.515 -5.951 -0.027 1.00 94.44 162 ALA A C 1
ATOM 1206 O O . ALA A 1 162 ? -9.359 -5.478 0.736 1.00 94.44 162 ALA A O 1
ATOM 1207 N N . LEU A 1 163 ? -7.584 -5.189 -0.611 1.00 94.62 163 LEU A N 1
ATOM 1208 C CA . LEU A 1 163 ? -7.400 -3.767 -0.319 1.00 94.62 163 LEU A CA 1
ATOM 1209 C C . LEU A 1 163 ? -7.883 -2.832 -1.432 1.00 94.62 163 LEU A C 1
ATOM 1211 O O . LEU A 1 163 ? -8.152 -1.663 -1.157 1.00 94.62 163 LEU A O 1
ATOM 1215 N N . ALA A 1 164 ? -8.021 -3.318 -2.665 1.00 94.69 164 ALA A N 1
ATOM 1216 C CA . ALA A 1 164 ? -8.447 -2.540 -3.821 1.00 94.69 164 ALA A CA 1
ATOM 1217 C C . ALA A 1 164 ? -9.974 -2.614 -4.056 1.00 94.69 164 ALA A C 1
ATOM 1219 O O . ALA A 1 164 ? -10.597 -3.644 -3.790 1.00 94.69 164 ALA A O 1
ATOM 1220 N N . PRO A 1 165 ? -10.623 -1.526 -4.512 1.00 95.25 165 PRO A N 1
ATOM 1221 C CA . PRO A 1 165 ? -10.103 -0.154 -4.558 1.00 95.25 165 PRO A CA 1
ATOM 1222 C C . PRO A 1 165 ? -9.931 0.413 -3.134 1.00 95.25 165 PRO A C 1
ATOM 1224 O O . PRO A 1 165 ? -10.792 0.160 -2.294 1.00 95.25 165 PRO A O 1
ATOM 1227 N N . PRO A 1 166 ? -8.854 1.152 -2.818 1.00 97.25 166 PRO A N 1
ATOM 1228 C CA . PRO A 1 166 ? -8.618 1.608 -1.451 1.00 97.25 166 PRO A CA 1
ATOM 1229 C C . PRO A 1 166 ? -9.702 2.580 -0.974 1.00 97.25 166 PRO A C 1
ATOM 1231 O O . PRO A 1 166 ? -10.265 3.343 -1.757 1.00 97.25 166 PRO A O 1
ATOM 1234 N N . TYR A 1 167 ? -9.955 2.590 0.334 1.00 97.12 167 TYR A N 1
ATOM 1235 C CA . TYR A 1 167 ? -10.800 3.571 0.997 1.00 97.12 167 TYR A CA 1
ATOM 1236 C C . TYR A 1 167 ? -10.322 4.987 0.679 1.00 97.12 167 TYR A C 1
ATOM 1238 O O . TYR A 1 167 ? -9.152 5.321 0.880 1.00 97.12 167 TYR A O 1
ATOM 1246 N N . GLN A 1 168 ? -11.258 5.817 0.225 1.00 96.50 168 GLN A N 1
ATOM 1247 C CA . GLN A 1 168 ? -11.059 7.244 0.039 1.00 96.50 168 GLN A CA 1
ATOM 1248 C C . GLN A 1 168 ? -12.020 8.001 0.959 1.00 96.50 168 GLN A C 1
ATOM 1250 O O . GLN A 1 168 ? -13.235 7.847 0.810 1.00 96.50 168 GLN A O 1
ATOM 1255 N N . PRO A 1 169 ? -11.518 8.794 1.922 1.00 93.94 169 PRO A N 1
ATOM 1256 C CA . PRO A 1 169 ? -12.385 9.581 2.785 1.00 93.94 169 PRO A CA 1
ATOM 1257 C C . PRO A 1 169 ? -13.111 10.657 1.976 1.00 93.94 169 PRO A C 1
ATOM 1259 O O . PRO A 1 169 ? -12.530 11.295 1.093 1.00 93.94 169 PRO A O 1
ATOM 1262 N N . THR A 1 170 ? -14.383 10.885 2.303 1.00 92.88 170 THR A N 1
ATOM 1263 C CA . THR A 1 170 ? -15.183 11.958 1.705 1.00 92.88 170 THR A CA 1
ATOM 1264 C C . THR A 1 170 ? -14.484 13.302 1.895 1.00 92.88 170 THR A C 1
ATOM 1266 O O . THR A 1 170 ? -14.118 13.663 3.011 1.00 92.88 170 THR A O 1
ATOM 1269 N N . GLY A 1 171 ? -14.295 14.050 0.805 1.00 93.69 171 GLY A N 1
ATOM 1270 C CA . GLY A 1 171 ? -13.590 15.336 0.837 1.00 93.69 171 GLY A CA 1
ATOM 1271 C C . GLY A 1 171 ? -12.066 15.230 0.980 1.00 93.6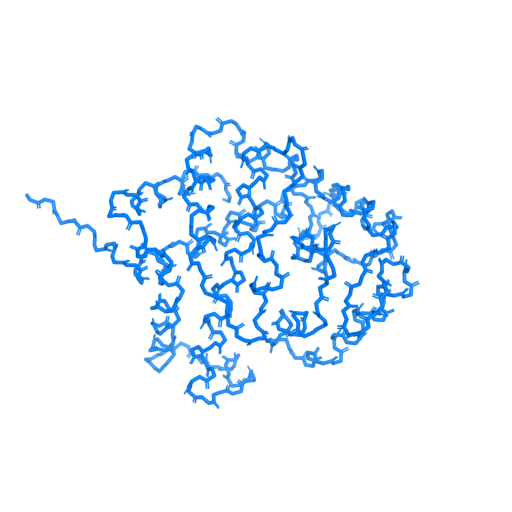9 171 GLY A C 1
ATOM 1272 O O . GLY A 1 171 ? -11.416 16.243 1.226 1.00 93.69 171 GLY A O 1
ATOM 1273 N N . GLY A 1 172 ? -11.481 14.035 0.828 1.00 94.50 172 GLY A N 1
ATOM 1274 C CA . GLY A 1 172 ? -10.031 13.850 0.826 1.00 94.50 172 GLY A CA 1
ATOM 1275 C C . GLY A 1 172 ? -9.333 14.670 -0.266 1.00 94.50 172 GLY A C 1
ATOM 1276 O O . GLY A 1 172 ? -9.814 14.767 -1.394 1.00 94.50 172 GLY A O 1
ATOM 1277 N N . SER A 1 173 ? -8.176 15.253 0.063 1.00 97.75 173 SER A N 1
ATOM 1278 C CA . SER A 1 173 ? -7.358 15.992 -0.906 1.00 97.75 173 SER A CA 1
ATOM 1279 C C . SER A 1 173 ? -6.772 15.063 -1.976 1.00 97.75 173 SER A C 1
ATOM 1281 O O . SER A 1 173 ? -6.587 13.867 -1.741 1.00 97.75 173 SER A O 1
ATOM 1283 N N . ALA A 1 174 ? -6.392 15.613 -3.136 1.00 98.25 174 ALA A N 1
ATOM 1284 C CA . ALA A 1 174 ? -5.738 14.836 -4.195 1.00 98.25 174 ALA A CA 1
ATOM 1285 C C . ALA A 1 174 ? -4.452 14.140 -3.705 1.00 98.25 174 ALA A C 1
ATOM 1287 O O . ALA A 1 174 ? -4.179 13.005 -4.090 1.00 98.25 174 ALA A O 1
ATOM 1288 N N . GLY A 1 175 ? -3.698 14.780 -2.803 1.00 98.44 175 GLY A N 1
ATOM 1289 C CA . GLY A 1 175 ? -2.532 14.171 -2.161 1.00 98.44 175 GLY A CA 1
ATOM 1290 C C . GLY A 1 175 ? -2.895 12.953 -1.310 1.00 98.44 175 GLY A C 1
ATOM 1291 O O . GLY A 1 175 ? -2.251 11.913 -1.418 1.00 98.44 175 GLY A O 1
ATOM 1292 N N . LEU A 1 176 ? -3.962 13.029 -0.511 1.00 98.44 176 LEU A N 1
ATOM 1293 C CA . LEU A 1 176 ? -4.393 11.892 0.307 1.00 98.44 176 LEU A CA 1
ATOM 1294 C C . LEU A 1 176 ? -4.906 10.737 -0.560 1.00 98.44 176 LEU A C 1
ATOM 1296 O O . LEU A 1 176 ? -4.557 9.581 -0.316 1.00 98.44 176 LEU A O 1
ATOM 1300 N N . ILE A 1 177 ? -5.673 11.061 -1.603 1.00 98.56 177 ILE A N 1
ATOM 1301 C CA . ILE A 1 177 ? -6.176 10.078 -2.565 1.00 98.56 177 ILE A CA 1
ATOM 1302 C C . ILE A 1 177 ? -5.010 9.361 -3.246 1.00 98.56 177 ILE A C 1
ATOM 1304 O O . ILE A 1 177 ? -4.970 8.128 -3.251 1.00 98.56 177 ILE A O 1
ATOM 1308 N N . LEU A 1 178 ? -4.027 10.115 -3.752 1.00 98.69 178 LEU A N 1
ATOM 1309 C CA . LEU A 1 178 ? -2.833 9.546 -4.371 1.00 98.69 178 LEU A CA 1
ATOM 1310 C C . LEU A 1 178 ? -2.074 8.648 -3.391 1.00 98.69 178 LEU A C 1
ATOM 1312 O O . LEU A 1 178 ? -1.712 7.534 -3.750 1.00 98.69 178 LEU A O 1
ATOM 1316 N N . PHE A 1 179 ? -1.869 9.077 -2.143 1.00 98.62 179 PHE A N 1
ATOM 1317 C CA . PHE A 1 179 ? -1.179 8.264 -1.139 1.00 98.62 179 PHE A CA 1
ATOM 1318 C C . PHE A 1 179 ? -1.870 6.913 -0.891 1.00 98.62 179 PHE A C 1
ATOM 1320 O O . PHE A 1 179 ? -1.198 5.885 -0.774 1.00 98.62 179 PHE A O 1
ATOM 1327 N N . ASN A 1 180 ? -3.204 6.888 -0.866 1.00 98.50 180 ASN A N 1
ATOM 1328 C CA . ASN A 1 180 ? -3.978 5.654 -0.727 1.00 98.50 180 ASN A CA 1
ATOM 1329 C C . ASN A 1 180 ? -3.856 4.751 -1.961 1.00 98.50 180 ASN A C 1
ATOM 1331 O O . ASN A 1 180 ? -3.655 3.543 -1.813 1.00 98.50 180 ASN A O 1
ATOM 1335 N N . LEU A 1 181 ? -3.912 5.332 -3.164 1.00 98.38 181 LEU A N 1
ATOM 1336 C CA . LEU A 1 181 ? -3.717 4.606 -4.421 1.00 98.38 181 LEU A CA 1
ATOM 1337 C C . LEU A 1 181 ? -2.313 3.992 -4.500 1.00 98.38 181 LEU A C 1
ATOM 1339 O O . LEU A 1 181 ? -2.185 2.808 -4.800 1.00 98.38 181 LEU A O 1
ATOM 1343 N N . LEU A 1 182 ? -1.269 4.748 -4.141 1.00 98.19 182 LEU A N 1
ATOM 1344 C CA . LEU A 1 182 ? 0.105 4.243 -4.054 1.00 98.19 182 LEU A CA 1
ATOM 1345 C C . LEU A 1 182 ? 0.210 3.087 -3.049 1.00 98.19 182 LEU A C 1
ATOM 1347 O O . LEU A 1 182 ? 0.842 2.075 -3.339 1.00 98.19 182 LEU A O 1
ATOM 1351 N N . GLY A 1 183 ? -0.430 3.208 -1.881 1.00 97.38 183 GLY A N 1
ATOM 1352 C CA . GLY A 1 183 ? -0.483 2.148 -0.870 1.00 97.38 183 GLY A CA 1
ATOM 1353 C C . GLY A 1 183 ? -1.075 0.838 -1.404 1.00 97.38 183 GLY A C 1
ATOM 1354 O O . GLY A 1 183 ? -0.485 -0.228 -1.215 1.00 97.38 183 GLY A O 1
ATOM 1355 N N . ALA A 1 184 ? -2.199 0.918 -2.119 1.00 96.69 184 ALA A N 1
ATOM 1356 C CA . ALA A 1 184 ? -2.819 -0.242 -2.755 1.00 96.69 184 ALA A CA 1
ATOM 1357 C C . ALA A 1 184 ? -1.951 -0.796 -3.895 1.00 96.69 184 ALA A C 1
ATOM 1359 O O . ALA A 1 184 ? -1.706 -1.999 -3.952 1.00 96.69 184 ALA A O 1
ATOM 1360 N N . PHE A 1 185 ? -1.406 0.063 -4.758 1.00 97.06 185 PHE A N 1
ATOM 1361 C CA . PHE A 1 185 ? -0.602 -0.367 -5.904 1.00 97.06 185 PHE A CA 1
ATOM 1362 C C . PHE A 1 185 ? 0.718 -1.043 -5.488 1.00 97.06 185 PHE A C 1
ATOM 1364 O O . PHE A 1 185 ? 1.182 -1.981 -6.135 1.00 97.06 185 PHE A O 1
ATOM 1371 N N . ARG A 1 186 ? 1.294 -0.661 -4.339 1.00 96.81 186 ARG A N 1
ATOM 1372 C CA . ARG A 1 186 ? 2.405 -1.409 -3.719 1.00 96.81 186 ARG A CA 1
ATOM 1373 C C . ARG A 1 186 ? 2.028 -2.853 -3.385 1.00 96.81 186 ARG A C 1
ATOM 1375 O O . ARG A 1 186 ? 2.875 -3.734 -3.497 1.00 96.81 186 ARG A O 1
ATOM 1382 N N . CYS A 1 187 ? 0.785 -3.102 -2.972 1.00 96.25 187 CYS A N 1
ATOM 1383 C CA . CYS A 1 187 ? 0.311 -4.455 -2.675 1.00 96.25 187 CYS A CA 1
ATOM 1384 C C . CYS A 1 187 ? 0.186 -5.291 -3.955 1.00 96.25 187 CYS A C 1
ATOM 1386 O O . CYS A 1 187 ? 0.559 -6.459 -3.934 1.00 96.25 187 CYS A O 1
ATOM 1388 N N . HIS A 1 188 ? -0.215 -4.683 -5.080 1.00 96.75 188 HIS A N 1
ATOM 1389 C CA . HIS A 1 188 ? -0.188 -5.351 -6.387 1.00 96.75 188 HIS A CA 1
ATOM 1390 C C . HIS A 1 188 ? 1.229 -5.818 -6.747 1.00 96.75 188 HIS A C 1
ATOM 1392 O O . HIS A 1 188 ? 1.431 -6.990 -7.065 1.00 96.75 188 HIS A O 1
ATOM 1398 N N . ARG A 1 189 ? 2.242 -4.950 -6.601 1.00 95.62 189 ARG A N 1
ATOM 1399 C CA . ARG A 1 189 ? 3.638 -5.362 -6.824 1.00 95.62 189 ARG A CA 1
ATOM 1400 C C . ARG A 1 189 ? 4.092 -6.444 -5.844 1.00 95.62 189 ARG A C 1
ATOM 1402 O O . ARG A 1 189 ? 4.788 -7.366 -6.254 1.00 95.62 189 ARG A O 1
ATOM 1409 N N . ALA A 1 190 ? 3.710 -6.357 -4.571 1.00 94.62 190 ALA A N 1
ATOM 1410 C CA . ALA A 1 190 ? 4.063 -7.374 -3.580 1.00 94.62 190 ALA A CA 1
ATOM 1411 C C . ALA A 1 190 ? 3.475 -8.755 -3.926 1.00 94.62 190 ALA A C 1
ATOM 1413 O O . ALA A 1 190 ? 4.129 -9.772 -3.692 1.00 94.62 190 ALA A O 1
ATOM 1414 N N . ASP A 1 191 ? 2.271 -8.793 -4.498 1.00 95.75 191 ASP A N 1
ATOM 1415 C CA . ASP A 1 191 ? 1.640 -10.026 -4.967 1.00 95.75 191 ASP A CA 1
ATOM 1416 C C . ASP A 1 191 ? 2.276 -10.539 -6.266 1.00 95.75 191 ASP A C 1
ATOM 1418 O O . ASP A 1 191 ? 2.533 -11.735 -6.383 1.00 95.75 191 ASP A O 1
ATOM 1422 N N . ALA A 1 192 ? 2.615 -9.650 -7.206 1.00 95.50 192 ALA A N 1
ATOM 1423 C CA . ALA A 1 192 ? 3.369 -9.998 -8.412 1.00 95.50 192 ALA A CA 1
ATOM 1424 C C . ALA A 1 192 ? 4.748 -10.591 -8.077 1.00 95.50 192 ALA A C 1
ATOM 1426 O O . ALA A 1 192 ? 5.142 -11.603 -8.655 1.00 95.50 192 ALA A O 1
ATOM 1427 N N . HIS A 1 193 ? 5.438 -10.003 -7.097 1.00 94.00 193 HIS A N 1
ATOM 1428 C CA . HIS A 1 193 ? 6.687 -10.523 -6.550 1.00 94.00 193 HIS A CA 1
ATOM 1429 C C . HIS A 1 193 ? 6.461 -11.914 -5.957 1.00 94.00 193 HIS A C 1
ATOM 1431 O O . HIS A 1 193 ? 7.102 -12.873 -6.371 1.00 94.00 193 HIS A O 1
ATOM 1437 N N . ALA A 1 194 ? 5.499 -12.068 -5.042 1.00 93.19 194 ALA A N 1
ATOM 1438 C CA . ALA A 1 194 ? 5.190 -13.376 -4.463 1.00 93.19 194 ALA A CA 1
ATOM 1439 C C . ALA A 1 194 ? 4.885 -14.442 -5.535 1.00 93.19 194 ALA A C 1
ATOM 1441 O O . ALA A 1 194 ? 5.356 -15.570 -5.413 1.00 93.19 194 ALA A O 1
ATOM 1442 N N . ALA A 1 195 ? 4.166 -14.085 -6.603 1.00 93.19 195 ALA A N 1
ATOM 1443 C CA . ALA A 1 195 ? 3.875 -14.987 -7.714 1.00 93.19 195 ALA A CA 1
ATOM 1444 C C . ALA A 1 195 ? 5.130 -15.387 -8.512 1.00 93.19 195 ALA A C 1
ATOM 1446 O O . ALA A 1 195 ? 5.280 -16.564 -8.837 1.00 93.19 195 ALA A O 1
ATOM 1447 N N . ALA A 1 196 ? 6.034 -14.446 -8.802 1.00 94.12 196 ALA A N 1
ATOM 1448 C CA . ALA A 1 196 ? 7.283 -14.725 -9.514 1.00 94.12 196 ALA A CA 1
ATOM 1449 C C . ALA A 1 196 ? 8.190 -15.680 -8.719 1.00 94.12 196 ALA A C 1
ATOM 1451 O O . ALA A 1 196 ? 8.681 -16.677 -9.246 1.00 94.12 196 ALA A O 1
ATOM 1452 N N . TRP A 1 197 ? 8.341 -15.435 -7.417 1.00 92.94 197 TRP A N 1
ATOM 1453 C CA . TRP A 1 197 ? 9.127 -16.306 -6.541 1.00 92.94 197 TRP A CA 1
ATOM 1454 C C . TRP A 1 197 ? 8.479 -17.679 -6.320 1.00 92.94 197 TRP A C 1
ATOM 1456 O O . TRP A 1 197 ? 9.170 -18.696 -6.281 1.00 92.94 197 TRP A O 1
ATOM 1466 N N . ALA A 1 198 ? 7.149 -17.740 -6.226 1.00 90.75 198 ALA A N 1
ATOM 1467 C CA . ALA A 1 198 ? 6.436 -19.011 -6.144 1.00 90.75 198 ALA A CA 1
ATOM 1468 C C . ALA A 1 198 ? 6.584 -19.842 -7.432 1.00 90.75 198 ALA A C 1
ATOM 1470 O O . ALA A 1 198 ? 6.665 -21.067 -7.356 1.00 90.75 198 ALA A O 1
ATOM 1471 N N . ALA A 1 199 ? 6.668 -19.201 -8.604 1.00 92.81 199 ALA A N 1
ATOM 1472 C CA . ALA A 1 199 ? 6.823 -19.886 -9.889 1.00 92.81 199 ALA A CA 1
ATOM 1473 C C . ALA A 1 199 ? 8.149 -20.660 -10.013 1.00 92.81 199 ALA A C 1
ATOM 1475 O O . ALA A 1 199 ? 8.205 -21.656 -10.733 1.00 92.81 199 ALA A O 1
ATOM 1476 N N . VAL A 1 200 ? 9.189 -20.248 -9.282 1.00 93.00 200 VAL A N 1
ATOM 1477 C CA . VAL A 1 200 ? 10.472 -20.970 -9.198 1.00 93.00 200 VAL A CA 1
ATOM 1478 C C . VAL A 1 200 ? 10.543 -21.950 -8.018 1.00 93.00 200 VAL A C 1
ATOM 1480 O O . VAL A 1 200 ? 11.564 -22.602 -7.815 1.00 93.00 200 VAL A O 1
ATOM 1483 N N . GLY A 1 201 ? 9.461 -22.091 -7.244 1.00 91.88 201 GLY A N 1
ATOM 1484 C CA . GLY A 1 201 ? 9.350 -23.068 -6.157 1.00 91.88 201 GLY A CA 1
ATOM 1485 C C . GLY A 1 201 ? 10.184 -22.750 -4.912 1.00 91.88 201 GLY A C 1
ATOM 1486 O O . GLY A 1 201 ? 10.411 -23.642 -4.093 1.00 91.88 201 GLY A O 1
ATOM 1487 N N . LEU A 1 202 ? 10.646 -21.505 -4.753 1.00 88.06 202 LEU A N 1
ATOM 1488 C CA . LEU A 1 202 ? 11.435 -21.094 -3.592 1.00 88.06 202 LEU A CA 1
ATOM 1489 C C . LEU A 1 202 ? 10.543 -20.804 -2.378 1.00 88.06 202 LEU A C 1
ATOM 1491 O O . LEU A 1 202 ? 9.498 -20.160 -2.470 1.00 88.06 202 LEU A O 1
ATOM 1495 N N . THR A 1 203 ? 10.984 -21.260 -1.207 1.00 85.88 203 THR A N 1
ATOM 1496 C CA . THR A 1 203 ? 10.355 -20.946 0.085 1.00 85.88 203 THR A CA 1
ATOM 1497 C C . THR A 1 203 ? 10.721 -19.539 0.559 1.00 85.88 203 THR A C 1
ATOM 1499 O O . THR A 1 203 ? 11.779 -19.022 0.210 1.00 85.88 203 THR A O 1
ATOM 1502 N N . ALA A 1 204 ? 9.915 -18.939 1.443 1.00 83.75 204 ALA A N 1
ATOM 1503 C CA . ALA A 1 204 ? 10.199 -17.618 2.020 1.00 83.75 204 ALA A CA 1
ATOM 1504 C C . ALA A 1 204 ? 11.614 -17.504 2.623 1.00 83.75 204 ALA A C 1
ATOM 1506 O O . ALA A 1 204 ? 12.288 -16.501 2.409 1.00 83.75 204 ALA A O 1
ATOM 1507 N N . ALA A 1 205 ? 12.093 -18.545 3.313 1.00 84.50 205 ALA A N 1
ATOM 1508 C CA . ALA A 1 205 ? 13.441 -18.575 3.883 1.00 84.50 205 ALA A CA 1
ATOM 1509 C C . ALA A 1 205 ? 14.548 -18.608 2.813 1.00 84.50 205 ALA A C 1
ATOM 1511 O O . ALA A 1 205 ? 15.604 -18.008 2.993 1.00 84.50 205 ALA A O 1
ATOM 1512 N N . GLN A 1 206 ? 14.318 -19.292 1.689 1.00 89.31 206 GLN A N 1
ATOM 1513 C CA . GLN A 1 206 ? 15.263 -19.294 0.570 1.00 89.31 206 GLN A CA 1
ATOM 1514 C C . GLN A 1 206 ? 15.271 -17.943 -0.146 1.00 89.31 206 GLN A C 1
ATOM 1516 O O . GLN A 1 206 ? 16.344 -17.440 -0.461 1.00 89.31 206 GLN A O 1
ATOM 1521 N N . ILE A 1 207 ? 14.098 -17.333 -0.339 1.00 88.31 207 ILE A N 1
ATOM 1522 C CA . ILE A 1 207 ? 13.955 -16.000 -0.939 1.00 88.31 207 ILE A CA 1
ATOM 1523 C C . ILE A 1 207 ? 14.752 -14.969 -0.130 1.00 88.31 207 ILE A C 1
ATOM 1525 O O . ILE A 1 207 ? 15.536 -14.206 -0.691 1.00 88.31 207 ILE A O 1
ATOM 1529 N N . THR A 1 208 ? 14.594 -14.961 1.199 1.00 86.94 208 THR A N 1
ATOM 1530 C CA . THR A 1 208 ? 15.289 -14.003 2.075 1.00 86.94 208 THR A CA 1
ATOM 1531 C C . THR A 1 208 ? 16.795 -14.248 2.159 1.00 86.94 208 THR A C 1
ATOM 1533 O O . THR A 1 208 ? 17.551 -13.289 2.307 1.00 86.94 208 THR A O 1
ATOM 1536 N N . ALA A 1 209 ? 17.245 -15.500 2.036 1.00 89.31 209 ALA A N 1
ATOM 1537 C CA . ALA A 1 209 ? 18.662 -15.862 2.043 1.00 89.31 209 ALA A CA 1
ATOM 1538 C C . ALA A 1 209 ? 19.361 -15.689 0.679 1.00 89.31 209 ALA A C 1
ATOM 1540 O O . ALA A 1 209 ? 20.592 -15.746 0.617 1.00 89.31 209 ALA A O 1
ATOM 1541 N N . MET A 1 210 ? 18.614 -15.495 -0.414 1.00 92.00 210 MET A N 1
ATOM 1542 C CA . MET A 1 210 ? 19.175 -15.450 -1.763 1.00 92.00 210 MET A CA 1
ATOM 1543 C C . MET A 1 210 ? 19.998 -14.177 -2.004 1.00 92.00 210 MET A C 1
ATOM 1545 O O . MET A 1 210 ? 19.481 -13.053 -1.996 1.00 92.00 210 MET A O 1
ATOM 1549 N N . ALA A 1 211 ? 21.291 -14.362 -2.273 1.00 93.56 211 ALA A N 1
ATOM 1550 C CA . ALA A 1 211 ? 22.194 -13.277 -2.635 1.00 93.56 211 ALA A CA 1
ATOM 1551 C C . ALA A 1 211 ? 21.846 -12.680 -4.017 1.00 93.56 211 ALA A C 1
ATOM 1553 O O . ALA A 1 211 ? 21.271 -13.372 -4.861 1.00 93.56 211 ALA A O 1
ATOM 1554 N N . PRO A 1 212 ? 22.210 -11.412 -4.282 1.00 93.44 212 PRO A N 1
ATOM 1555 C CA . PRO A 1 212 ? 22.145 -10.848 -5.628 1.00 93.44 212 PRO A CA 1
ATOM 1556 C C . PRO A 1 212 ? 22.934 -11.693 -6.637 1.00 93.44 212 PRO A C 1
ATOM 1558 O O . PRO A 1 212 ? 24.036 -12.158 -6.334 1.00 93.44 212 PRO A O 1
ATOM 1561 N N . GLY A 1 213 ? 22.386 -11.866 -7.838 1.00 94.94 213 GLY A N 1
ATOM 1562 C CA . GLY A 1 213 ? 23.012 -12.629 -8.912 1.00 94.94 213 GLY A CA 1
ATOM 1563 C C . GLY A 1 213 ? 22.022 -13.003 -10.017 1.00 94.94 213 GLY A C 1
ATOM 1564 O O . GLY A 1 213 ? 20.821 -12.789 -9.853 1.00 94.94 213 GLY A O 1
ATOM 1565 N N . PRO A 1 214 ? 22.499 -13.625 -11.112 1.00 95.38 214 PRO A N 1
ATOM 1566 C CA . PRO A 1 214 ? 21.704 -13.819 -12.327 1.00 95.38 214 PRO A CA 1
ATOM 1567 C C . PRO A 1 214 ? 20.382 -14.563 -12.118 1.00 95.38 214 PRO A C 1
ATOM 1569 O O . PRO A 1 214 ? 19.386 -14.250 -12.757 1.00 95.38 214 PRO A O 1
ATOM 1572 N N . GLU A 1 215 ? 20.354 -15.546 -11.217 1.00 93.88 215 GLU A N 1
ATOM 1573 C CA . GLU A 1 215 ? 19.132 -16.294 -10.905 1.00 93.88 215 GLU A CA 1
ATOM 1574 C C . GLU A 1 215 ? 18.085 -15.407 -10.220 1.00 93.88 215 GLU A C 1
ATOM 1576 O O . GLU A 1 215 ? 16.910 -15.451 -10.572 1.00 93.88 215 GLU A O 1
ATOM 1581 N N . ARG A 1 216 ? 18.519 -14.548 -9.290 1.00 94.81 216 ARG A N 1
ATOM 1582 C CA . ARG A 1 216 ? 17.640 -13.569 -8.650 1.00 94.81 216 ARG A CA 1
ATOM 1583 C C . ARG A 1 216 ? 17.166 -12.533 -9.662 1.00 94.81 216 ARG A C 1
ATOM 1585 O O . ARG A 1 216 ? 15.981 -12.226 -9.686 1.00 94.81 216 ARG A O 1
ATOM 1592 N N . ASP A 1 217 ? 18.064 -12.045 -10.515 1.00 95.12 217 ASP A N 1
ATOM 1593 C CA . ASP A 1 217 ? 17.742 -11.041 -11.532 1.00 95.12 217 ASP A CA 1
ATOM 1594 C C . ASP A 1 217 ? 16.628 -11.530 -12.473 1.00 95.12 217 ASP A C 1
ATOM 1596 O O . ASP A 1 217 ? 15.704 -10.777 -12.763 1.00 95.12 217 ASP A O 1
ATOM 1600 N N . LEU A 1 218 ? 16.635 -12.814 -12.860 1.00 95.94 218 LEU A N 1
ATOM 1601 C CA . LEU A 1 218 ? 15.561 -13.411 -13.665 1.00 95.94 218 LEU A CA 1
ATOM 1602 C C . LEU A 1 218 ? 14.193 -13.390 -12.959 1.00 95.94 218 LEU A C 1
ATOM 1604 O O . LEU A 1 218 ? 13.167 -13.172 -13.604 1.00 95.94 218 LEU A O 1
ATOM 1608 N N . ILE A 1 219 ? 14.159 -13.606 -11.642 1.00 96.00 219 ILE A N 1
ATOM 1609 C CA . ILE A 1 219 ? 12.917 -13.587 -10.852 1.00 96.00 219 ILE A CA 1
ATOM 1610 C C . ILE A 1 219 ? 12.421 -12.148 -10.652 1.00 96.00 219 ILE A C 1
ATOM 1612 O O . ILE A 1 219 ? 11.217 -11.874 -10.709 1.00 96.00 219 ILE A O 1
ATOM 1616 N N . GLU A 1 220 ? 13.340 -11.206 -10.446 1.00 94.94 220 GLU A N 1
ATOM 1617 C CA . GLU A 1 220 ? 13.020 -9.778 -10.360 1.00 94.94 220 GLU A CA 1
ATOM 1618 C C . GLU A 1 220 ? 12.522 -9.243 -11.720 1.00 94.94 220 GLU A C 1
ATOM 1620 O O . GLU A 1 220 ? 11.592 -8.434 -11.765 1.00 94.94 220 GLU A O 1
ATOM 1625 N N . ASP A 1 221 ? 13.056 -9.739 -12.840 1.00 95.62 221 ASP A N 1
ATOM 1626 C CA . ASP A 1 221 ? 12.558 -9.435 -14.185 1.00 95.62 221 ASP A CA 1
ATOM 1627 C C . ASP A 1 221 ? 11.138 -9.979 -14.408 1.00 95.62 221 ASP A C 1
ATOM 1629 O O . ASP A 1 221 ? 10.274 -9.233 -14.877 1.00 95.62 221 ASP A O 1
ATOM 1633 N N . ASP A 1 222 ? 10.843 -11.221 -14.001 1.00 96.69 222 ASP A N 1
ATOM 1634 C CA . ASP A 1 222 ? 9.473 -11.764 -14.036 1.00 96.69 222 ASP A CA 1
ATOM 1635 C C . ASP A 1 222 ? 8.521 -10.947 -13.141 1.00 96.69 222 ASP A C 1
ATOM 1637 O O . ASP A 1 222 ? 7.402 -10.612 -13.542 1.00 96.69 222 ASP A O 1
ATOM 1641 N N . THR A 1 223 ? 8.987 -10.513 -11.964 1.00 95.56 223 THR A N 1
ATOM 1642 C CA . THR A 1 223 ? 8.242 -9.586 -11.095 1.00 95.56 223 THR A CA 1
ATOM 1643 C C . THR A 1 223 ? 7.916 -8.285 -11.826 1.00 95.56 223 THR A C 1
ATOM 1645 O O . THR A 1 223 ? 6.786 -7.800 -11.749 1.00 95.56 223 THR A O 1
ATOM 1648 N N . ASN A 1 224 ? 8.878 -7.710 -12.551 1.00 96.06 224 ASN A N 1
ATOM 1649 C CA . ASN A 1 224 ? 8.684 -6.472 -13.305 1.00 96.06 224 ASN A CA 1
ATOM 1650 C C . ASN A 1 224 ? 7.735 -6.653 -14.490 1.00 96.06 224 ASN A C 1
ATOM 1652 O O . ASN A 1 224 ? 6.935 -5.759 -14.756 1.00 96.06 224 ASN A O 1
ATOM 1656 N N . VAL A 1 225 ? 7.771 -7.800 -15.171 1.00 96.06 225 VAL A N 1
ATOM 1657 C CA . VAL A 1 225 ? 6.802 -8.130 -16.224 1.00 96.06 225 VAL A CA 1
ATOM 1658 C C . VAL A 1 225 ? 5.391 -8.195 -15.645 1.00 96.06 225 VAL A C 1
ATOM 1660 O O . VAL A 1 225 ? 4.508 -7.498 -16.144 1.00 96.06 225 VAL A O 1
ATOM 1663 N N . ARG A 1 226 ? 5.184 -8.953 -14.560 1.00 96.00 226 ARG A N 1
ATOM 1664 C CA . ARG A 1 226 ? 3.877 -9.106 -13.895 1.00 96.00 226 ARG A CA 1
ATOM 1665 C C . ARG A 1 226 ? 3.350 -7.785 -13.338 1.00 96.00 226 ARG A C 1
ATOM 1667 O O . ARG A 1 226 ? 2.262 -7.355 -13.700 1.00 96.00 226 ARG A O 1
ATOM 1674 N N . ALA A 1 227 ? 4.142 -7.098 -12.515 1.00 96.12 227 ALA A N 1
ATOM 1675 C CA . ALA A 1 227 ? 3.769 -5.808 -11.926 1.00 96.12 227 ALA A CA 1
ATOM 1676 C C . ALA A 1 227 ? 3.671 -4.679 -12.970 1.00 96.12 227 ALA A C 1
ATOM 1678 O O . ALA A 1 227 ? 3.095 -3.625 -12.706 1.00 96.12 227 ALA A O 1
ATOM 1679 N N . GLY A 1 228 ? 4.274 -4.878 -14.144 1.00 96.31 228 GLY A N 1
ATOM 1680 C CA . GLY A 1 228 ? 4.238 -3.959 -15.272 1.00 96.31 228 GLY A CA 1
ATOM 1681 C C . GLY A 1 228 ? 2.947 -4.030 -16.085 1.00 96.31 228 GLY A C 1
ATOM 1682 O O . GLY A 1 228 ? 2.643 -3.073 -16.794 1.00 96.31 228 GLY A O 1
ATOM 1683 N N . GLN A 1 229 ? 2.175 -5.119 -15.992 1.00 96.75 229 GLN A N 1
ATOM 1684 C CA . GLN A 1 229 ? 0.981 -5.335 -16.818 1.00 96.75 229 GLN A CA 1
ATOM 1685 C C . GLN A 1 229 ? -0.027 -4.172 -16.783 1.00 96.75 229 GLN A C 1
ATOM 1687 O O . GLN A 1 229 ? -0.437 -3.751 -17.867 1.00 96.75 229 GLN A O 1
ATOM 1692 N N . PRO A 1 230 ? -0.369 -3.564 -15.625 1.00 97.56 230 PRO A N 1
ATOM 1693 C CA . PRO A 1 230 ? -1.323 -2.452 -15.592 1.00 97.56 230 PRO A CA 1
ATOM 1694 C C . PRO A 1 230 ? -0.879 -1.245 -16.429 1.00 97.56 230 PRO A C 1
ATOM 1696 O O . PRO A 1 230 ? -1.702 -0.551 -17.020 1.00 97.56 230 PRO A O 1
ATOM 1699 N N . PHE A 1 231 ? 0.434 -1.013 -16.553 1.00 97.69 231 PHE A N 1
ATOM 1700 C CA . PHE A 1 231 ? 0.974 0.098 -17.341 1.00 97.69 231 PHE A CA 1
ATOM 1701 C C . PHE A 1 231 ? 0.756 -0.068 -18.850 1.00 97.69 231 PHE A C 1
ATOM 1703 O O . PHE A 1 231 ? 0.966 0.893 -19.594 1.00 97.69 231 PHE A O 1
ATOM 1710 N N . ALA A 1 232 ? 0.328 -1.244 -19.323 1.00 96.94 232 ALA A N 1
ATOM 1711 C CA . ALA A 1 232 ? -0.064 -1.448 -20.714 1.00 96.94 232 ALA A CA 1
ATOM 1712 C C . ALA A 1 232 ? -1.277 -0.588 -21.120 1.00 96.94 232 ALA A C 1
ATOM 1714 O O . ALA A 1 232 ? -1.352 -0.204 -22.284 1.00 96.94 232 ALA A O 1
ATOM 1715 N N . ASP A 1 233 ? -2.150 -0.224 -20.170 1.00 97.75 233 ASP A N 1
ATOM 1716 C CA . ASP A 1 233 ? -3.302 0.670 -20.396 1.00 97.75 233 ASP A CA 1
ATOM 1717 C C . ASP A 1 233 ? -2.890 2.134 -20.639 1.00 97.75 233 ASP A C 1
ATOM 1719 O O . ASP A 1 233 ? -3.632 2.921 -21.225 1.00 97.75 233 ASP A O 1
ATOM 1723 N N . LEU A 1 234 ? -1.682 2.512 -20.214 1.00 97.81 234 LEU A N 1
ATOM 1724 C CA . LEU A 1 234 ? -1.133 3.846 -20.436 1.00 97.81 234 LEU A CA 1
ATOM 1725 C C . LEU A 1 234 ? -0.349 3.888 -21.742 1.00 97.81 234 LEU A C 1
ATOM 1727 O O . LEU A 1 234 ? 0.456 2.996 -22.015 1.00 97.81 234 LEU A O 1
ATOM 1731 N N . ASN A 1 235 ? -0.506 4.949 -22.528 1.00 96.25 235 ASN A N 1
ATOM 1732 C CA . ASN A 1 235 ? 0.363 5.165 -23.686 1.00 96.25 235 ASN A CA 1
ATOM 1733 C C . ASN A 1 235 ? 1.786 5.626 -23.252 1.00 96.25 235 ASN A C 1
ATOM 1735 O O . ASN A 1 235 ? 2.002 5.959 -22.083 1.00 96.25 235 ASN A O 1
ATOM 1739 N N . PRO A 1 236 ? 2.793 5.649 -24.151 1.00 95.56 236 PRO A N 1
ATOM 1740 C CA . PRO A 1 236 ? 4.160 6.034 -23.779 1.00 95.56 236 PRO A CA 1
ATOM 1741 C C . PRO A 1 236 ? 4.305 7.443 -23.177 1.00 95.56 236 PRO A C 1
ATOM 1743 O O . PRO A 1 236 ? 5.136 7.637 -22.291 1.00 95.56 236 PRO A O 1
ATOM 1746 N N . GLU A 1 237 ? 3.506 8.412 -23.627 1.00 96.44 237 GLU A N 1
ATOM 1747 C CA . GLU A 1 237 ? 3.506 9.779 -23.090 1.00 96.44 237 GLU A CA 1
ATOM 1748 C C . GLU A 1 237 ? 2.932 9.808 -21.671 1.00 96.44 237 GLU A C 1
ATOM 1750 O O . GLU A 1 237 ? 3.527 10.407 -20.780 1.00 96.44 237 GLU A O 1
ATOM 1755 N N . GLU A 1 238 ? 1.850 9.070 -21.421 1.00 98.12 238 GLU A N 1
ATOM 1756 C CA . GLU A 1 238 ? 1.253 8.934 -20.088 1.00 98.12 238 GLU A CA 1
ATOM 1757 C C . GLU A 1 238 ? 2.199 8.245 -19.095 1.00 98.12 238 GLU A C 1
ATOM 1759 O O . GLU A 1 238 ? 2.263 8.631 -17.928 1.00 98.12 238 GLU A O 1
ATOM 1764 N N . ARG A 1 239 ? 2.982 7.253 -19.541 1.00 98.12 239 ARG A N 1
ATOM 1765 C CA . ARG A 1 239 ? 4.015 6.615 -18.702 1.00 98.12 239 ARG A CA 1
ATOM 1766 C C . ARG A 1 239 ? 5.138 7.589 -18.349 1.00 98.12 239 ARG A C 1
ATOM 1768 O O . ARG A 1 239 ? 5.614 7.588 -17.213 1.00 98.12 239 ARG A O 1
ATOM 1775 N N . LEU A 1 240 ? 5.560 8.421 -19.304 1.00 97.25 240 LEU A N 1
ATOM 1776 C CA . LEU A 1 240 ? 6.553 9.466 -19.059 1.00 97.25 240 LEU A CA 1
ATOM 1777 C C . LEU A 1 240 ? 6.011 10.527 -18.093 1.00 97.25 240 LEU A C 1
ATOM 1779 O O . LEU A 1 240 ? 6.705 10.904 -17.149 1.00 97.25 240 LEU A O 1
ATOM 1783 N N . GLU A 1 241 ? 4.772 10.970 -18.302 1.00 97.38 241 GLU A N 1
ATOM 1784 C CA . GLU A 1 241 ? 4.064 11.921 -17.445 1.00 97.38 241 GLU A CA 1
ATOM 1785 C C . GLU A 1 241 ? 3.945 11.396 -16.010 1.00 97.38 241 GLU A C 1
ATOM 1787 O O . GLU A 1 241 ? 4.257 12.118 -15.062 1.00 97.38 241 GLU A O 1
ATOM 1792 N N . LEU A 1 242 ? 3.579 10.122 -15.842 1.00 98.31 242 LEU A N 1
ATOM 1793 C CA . LEU A 1 242 ? 3.509 9.461 -14.542 1.00 98.31 242 LEU A CA 1
ATOM 1794 C C . LEU A 1 242 ? 4.868 9.472 -13.833 1.00 98.31 242 LEU A C 1
ATOM 1796 O O . LEU A 1 242 ? 4.954 9.878 -12.674 1.00 98.31 242 LEU A O 1
ATOM 1800 N N . LEU A 1 243 ? 5.940 9.059 -14.516 1.00 97.94 243 LEU A N 1
ATOM 1801 C CA . LEU A 1 243 ? 7.287 9.022 -13.937 1.00 97.94 243 LEU A CA 1
ATOM 1802 C C . LEU A 1 243 ? 7.785 10.419 -13.551 1.00 97.94 243 LEU A C 1
ATOM 1804 O O . LEU A 1 243 ? 8.288 10.610 -12.442 1.00 97.94 243 LEU A O 1
ATOM 1808 N N . ALA A 1 244 ? 7.614 11.404 -14.435 1.00 97.56 244 ALA A N 1
ATOM 1809 C CA . ALA A 1 244 ? 7.994 12.788 -14.169 1.00 97.56 244 ALA A CA 1
ATOM 1810 C C . ALA A 1 244 ? 7.174 13.383 -13.012 1.00 97.56 244 ALA A C 1
ATOM 1812 O O . ALA A 1 244 ? 7.732 14.032 -12.123 1.00 97.56 244 ALA A O 1
ATOM 1813 N N . GLY A 1 245 ? 5.864 13.119 -12.992 1.00 98.19 245 GLY A N 1
ATOM 1814 C CA . GLY A 1 245 ? 4.939 13.571 -11.960 1.00 98.19 245 GLY A CA 1
ATOM 1815 C C . GLY A 1 245 ? 5.238 12.971 -10.587 1.00 98.19 245 GLY A C 1
ATOM 1816 O O . GLY A 1 245 ? 5.239 13.696 -9.599 1.00 98.19 245 GLY A O 1
ATOM 1817 N N . LEU A 1 246 ? 5.568 11.682 -10.495 1.00 98.25 246 LEU A N 1
ATOM 1818 C CA . LEU A 1 246 ? 6.007 11.084 -9.229 1.00 98.25 246 LEU A CA 1
ATOM 1819 C C . LEU A 1 246 ? 7.399 11.580 -8.806 1.00 98.25 246 LEU A C 1
ATOM 1821 O O . LEU A 1 246 ? 7.652 11.789 -7.619 1.00 98.25 246 LEU A O 1
ATOM 1825 N N . GLY A 1 247 ? 8.308 11.773 -9.765 1.00 97.50 247 GLY A N 1
ATOM 1826 C CA . GLY A 1 247 ? 9.688 12.193 -9.511 1.00 97.50 247 GLY A CA 1
ATOM 1827 C C . GLY A 1 247 ? 9.810 13.580 -8.874 1.00 97.50 247 GLY A C 1
ATOM 1828 O O . GLY A 1 247 ? 10.701 13.793 -8.053 1.00 97.50 247 GLY A O 1
ATOM 1829 N N . ARG A 1 248 ? 8.898 14.506 -9.195 1.00 96.75 248 ARG A N 1
ATOM 1830 C CA . ARG A 1 248 ? 8.868 15.866 -8.616 1.00 96.75 248 ARG A CA 1
ATOM 1831 C C . ARG A 1 248 ? 8.330 15.929 -7.184 1.00 96.75 248 ARG A C 1
ATOM 1833 O O . ARG A 1 248 ? 8.637 16.885 -6.476 1.00 96.75 248 ARG A O 1
ATOM 1840 N N . LEU A 1 249 ? 7.536 14.947 -6.747 1.00 98.12 249 LEU A N 1
ATOM 1841 C CA . LEU A 1 249 ? 6.951 14.967 -5.405 1.00 98.12 249 LEU A CA 1
ATOM 1842 C C . LEU A 1 249 ? 8.038 14.791 -4.334 1.00 98.12 249 LEU A C 1
ATOM 1844 O O . LEU A 1 249 ? 8.952 13.965 -4.465 1.00 98.12 249 LEU A O 1
ATOM 1848 N N . ARG A 1 250 ? 7.936 15.558 -3.242 1.00 96.19 250 ARG A N 1
ATOM 1849 C CA . ARG A 1 250 ? 8.866 15.450 -2.109 1.00 96.19 250 ARG A CA 1
ATOM 1850 C C . ARG A 1 250 ? 8.672 14.116 -1.391 1.00 96.19 250 ARG A C 1
ATOM 1852 O O . ARG A 1 250 ? 7.546 13.676 -1.162 1.00 96.19 250 ARG A O 1
ATOM 1859 N N . GLY A 1 251 ? 9.787 13.493 -1.027 1.00 88.94 251 GLY A N 1
ATOM 1860 C CA . GLY A 1 251 ? 9.845 12.237 -0.290 1.00 88.94 251 GLY A CA 1
ATOM 1861 C C . GLY A 1 251 ? 11.265 11.864 0.082 1.00 88.94 251 GLY A C 1
ATOM 1862 O O . GLY A 1 251 ? 12.160 12.413 -0.596 1.00 88.94 251 GLY A O 1
#

Secondary structure (DSSP, 8-state):
--------HHHHHHHHHHHHHHHHHHHHHHTTSSSSS--HHHHHHHHHT-S-SHHHHHHTTTTTTS-EEHHHHHHHHTTSTTHHHHHHHHHHHHHHTTSEEEETTEEEE-HHHHHHHHHHHHHHHHHHHHHHTT-TTHHHHHHHHHHHHHHPPPPTT-HHHHHPSPP--TT--HHHHHHHHHHHHHHHHHHHHHHHHHHTT--HHHHHHPPSSHHHHHHHHHHHHHHHGGGGGS-HHHHHHHHHHHHHS--

pLDDT: mean 92.85, std 8.45, range [37.81, 98.69]

Foldseek 3Di:
DDPQPPLALLVLLVLVVVLLVQVLVQLCVLLVQDDDDDHLQVVLCVVLVHPHCVQPSLVLQFQLPDWFALLLVLLVQQLPVPSVVVSVVVVVVCVVSVQWDDDPRTTHGDPSVNVSSVSSLVSSLVSLCVFFNVPVLLVVLLVLLVLLLVPQDADVSFNLVRRPPTDDDVPRDSSSSNSSSSSSLVSSLSVLLVVLCVVVVDGSVCLVVDDDDDVVVVSVSSSSVNSSVSCVVPDSVSSVSNSVSSVPTGD

Sequence (251 aa):
MSHILDLSPARCGALVDPIMNRLHTAVHREAGAIGTGSGPAVALRNHFGLPDLGFYLTLRLALPIRPVPVTAVAALLRYFPDCDAMLHREVDQQVRAGLITIDGGDLVATGRCRQMLEELTACYASAVATLWGEDPALPRLVTLFDRLIGVAESAPGGVFGALAPPYQPTGGSAGLILFNLLGAFRCHRADAHAAAWAAVGLTAAQITAMAPGPERDLIEDDTNVRAGQPFADLNPEERLELLAGLGRLRG

=== Feature glossary ===
The record interleaves many kinds of information about one protein. Here is each kind framed as the question it answers.

Q: What does the local fold look like, residue by residue?
A: A 3Di character summarizes, for each residue, the relative orientation of the Cα frame of its nearest spatial neighbor. Because it encodes fold topology rather than chemistry, 3Di alignments detect remote structural similarity that sequence alignment misses.

Q: Which residues are in helices, strands, or loops?
A: Secondary structure is the local, repeating backbone conformation. DSSP classifies it into eight states by reading the hydrogen-bond network: three helix types (H, G, I), two β types (E, B), two non-regular types (T, S), and unstructured coil (-).

Q: How big and how compact is the whole molecule?
A: Three whole-structure scalars: the radius of gyration (RMS distance of Cα from centroid, in Å), the count of Cα–Cα contacts (pairs closer than 8 Å and separated by more than four residues in sequence — i.e. tertiary, not local, contacts), and the bounding-box dimensions. Together they distinguish compact globular folds from extended fibres or disordered chains.

Q: How confident is the AlphaFold model at each residue?
A: For AlphaFold models, the B-factor field carries pLDDT — the model's own estimate of local accuracy on a 0–100 scale. Regions with pLDDT<50 should be treated as essentially unmodeled; they often correspond to intrinsically disordered segments.

Q: What family and function is it annotated with?
A: Functional annotations link the protein to curated databases. InterPro entries identify conserved domains and families by matching the sequence against member-database signatures (Pfam, PROSITE, CDD, …). Gene Ontology (GO) terms describe molecular function, biological process, and cellular component in a controlled vocabulary. CATH places the structure in a hierarchical fold classification (Class/Architecture/Topology/Homologous-superfamily). The organism is the source species.

Q: What known structures does this most resemble?
A: Nearest PDB neighbors are the top structural matches found by Foldseek when searching this structure against the entire Protein Data Bank. Each hit reports a TM-score (0 to 1; >0.5 almost always implies the same fold) and an E-value. These are *structural* homologs — they may share no detectable sequence similarity.

Q: Which residues are buried vs exposed?
A: Solvent-accessible surface area (SASA) is the area in Å² traced out by the centre of a 1.4 Å probe sphere (a water molecule) rolled over the protein's van der Waals surface (Shrake–Rupley / Lee–Richards construction). Buried residues have near-zero SASA; fully exposed residues can exceed 200 Å². The total SASA scales roughly with the number of surface residues.

Q: What are the backbone torsion angles?
A: φ (phi) and ψ (psi) are the two rotatable backbone dihedrals per residue: φ is the C(i-1)–N–Cα–C torsion, ψ is the N–Cα–C–N(i+1) torsion, both in degrees on (−180°, 180°]. α-helical residues cluster near (−60°, −45°); β-strand residues near (−120°, +130°). A Ramachandran plot is simply a scatter of (φ, ψ) for every residue.

Q: Are the domains correctly placed relative to each other?
A: Predicted aligned error is AlphaFold's pairwise confidence. Unlike pLDDT (per-residue), PAE is per-residue-pair and captures whether two parts of the structure are correctly placed relative to each other. Units are ångströms of expected positional error.

Q: What if only a Cα trace is available?
A: P-SEA three-state annotation labels each residue as helix, strand, or coil based purely on the geometry of the Cα trace. It serves as a fallback when the full backbone (and thus DSSP) is unavailable.

Q: What is the amino-acid chain?
A: This is the polypeptide sequence — one letter per residue, N-terminus first. Length ranges from a few dozen residues for small domains to over a thousand for large multi-domain proteins.

Q: What do the rendered images show?
A: The six renders are orthographic views along the three Cartesian axes in both directions. Representation (cartoon, sticks, or surface) and color scheme (sequence-rainbow or by-chain) vary across proteins so the training set covers all the common visualization conventions.

Q: What do the diagnostic plots show?
A: Plot images: a contact map (which residues are close in 3D, as an N×N binary image), a Ramachandran scatter (backbone torsion angles, revealing secondary-structure composition at a glance), and — for AlphaFold structures — a PAE heatmap (pairwise prediction confidence).

Q: How mobile is each atom in the crystal?
A: B-factor (Debye–Waller factor) reflects atomic displacement in the crystal lattice. It is an experimental observable (units Å²), not a prediction; low values mean the atom is pinned down, high values mean it moves or is heterogeneous across the crystal.

Q: Where is each backbone atom in 3D?
A: The mmCIF table is the protein's shape written out atom by atom. For each backbone N, Cα, C, and carbonyl O, it records an (x, y, z) coordinate triple in Å plus the residue type, chain letter, and residue number.